Protein 3EEF (pdb70)

B-factor: mean 48.75, std 11.63, range [25.38, 115.47]

Solvent-accessible surface area: 14378 Å² total

Sequence (336 aa):
KPALVVVDVNEFIHGRLATPEAKTVGPARKVIETFRRSGLPVVYVNDSHYPDDPEIRIWGRHSKGDDGSEVIDEIRPSAGDYVLEKHAYSGFYGTNLDILRANGIDTVVLIGLDADICVRHTAADALYRNYRIIVVEDAVAARIDPNWKDYFTRVYGATVKRSDEIEGKPALVVVDVNEFIHGRLATPEAKTVGPARKVIETFRRSGLPVVYVNDSHYPDDPEIRIWGRHSKGDDGSEVIDEIRPSAGDYVLEKHAYSGFYGTNLDILRANGIDTVVLIGLDADICVRHTAADALYRNYRIIVVEDAVAARIDPNWKDYFTRVYGATVKRSDEIEG

Organism: Thermoplasma acidophilum (strain ATCC 25905 / DSM 1728 / JCM 9062 / NBRC 15155 / AMRC-C165) (NCBI:txid273075)

InterPro domains:
  IPR000868 Isochorismatase-like domain [PF00857] (4-161)
  IPR036380 Isochorismatase-like superfamily [G3DSA:3.40.50.850] (1-182)
  IPR036380 Isochorismatase-like superfamily [SSF52499] (2-176)
  IPR050272 Isochorismatase-like hydrolase [PTHR43540] (3-155)

Radius of gyration: 20.24 Å; Cα contacts (8 Å, |Δi|>4): 730; chains: 2; bounding box: 42×47×56 Å

Nearest PDB structures (foldseek):
  3eef-assembly1_A  TM=1.006E+00  e=1.087E-34  Thermoplasma acidophilum
  3o90-assembly1_C  TM=8.718E-01  e=5.073E-13  Streptococcus pneumoniae TIGR4
  3hb7-assembly2_C  TM=8.662E-01  e=2.184E-12  Alkaliphilus metalliredigens QYMF
  3lqy-assembly1_A  TM=8.326E-01  e=1.292E-11  Oleispira antarctica
  5xo1-assembly3_F  TM=8.457E-01  e=4.050E-11  Vibrio anguillarum 775

Structure (mmCIF, N/CA/C/O backbone):
data_3EEF
#
_entry.id   3EEF
#
_cell.length_a   83.970
_cell.length_b   83.970
_cell.length_c   98.725
_cell.angle_alpha   90.00
_cell.angle_beta   90.00
_cell.angle_gamma   120.00
#
_symmetry.space_group_name_H-M   'P 62'
#
loop_
_entity.id
_entity.type
_entity.pdbx_description
1 polymer 'N-carbamoylsarcosine amidase related protein'
2 non-polymer 'ZINC ION'
3 water water
#
loop_
_atom_site.group_PDB
_atom_site.id
_atom_site.type_symbol
_atom_site.label_atom_id
_atom_site.label_alt_id
_atom_site.label_comp_id
_atom_site.label_asym_id
_atom_site.label_entity_id
_atom_site.label_seq_id
_atom_site.pdbx_PDB_ins_code
_atom_site.Cartn_x
_atom_site.Cartn_y
_atom_site.Cartn_z
_atom_site.occupancy
_atom_site.B_iso_or_equiv
_atom_site.auth_seq_id
_atom_site.auth_comp_id
_atom_site.auth_asym_id
_atom_site.auth_atom_id
_atom_site.pdbx_PDB_model_num
ATOM 9 N N . LYS A 1 2 ? -26.811 13.420 29.104 1.00 54.38 2 LYS A N 1
ATOM 10 C CA . LYS A 1 2 ? -27.208 14.110 27.864 1.00 52.64 2 LYS A CA 1
ATOM 11 C C . LYS A 1 2 ? -26.081 15.058 27.436 1.00 51.62 2 LYS A C 1
ATOM 12 O O . LYS A 1 2 ? -25.912 16.166 27.985 1.00 51.30 2 LYS A O 1
ATOM 18 N N . PRO A 1 3 ? -25.276 14.617 26.464 1.00 48.94 3 PRO A N 1
ATOM 19 C CA . PRO A 1 3 ? -24.086 15.360 26.186 1.00 46.91 3 PRO A CA 1
ATOM 20 C C . PRO A 1 3 ? -24.185 16.244 24.961 1.00 45.48 3 PRO A C 1
ATOM 21 O O . PRO A 1 3 ? -24.976 15.962 24.040 1.00 45.36 3 PRO A O 1
ATOM 25 N N . ALA A 1 4 ? -23.355 17.296 24.943 1.00 41.72 4 ALA A N 1
ATOM 26 C CA . ALA A 1 4 ? -23.120 18.061 23.731 1.00 37.75 4 ALA A CA 1
ATOM 27 C C . ALA A 1 4 ? -21.653 18.039 23.414 1.00 38.27 4 ALA A C 1
ATOM 28 O O . ALA A 1 4 ? -20.811 17.979 24.320 1.00 38.77 4 ALA A O 1
ATOM 30 N N . LEU A 1 5 ? -21.338 18.112 22.128 1.00 36.21 5 LEU A N 1
ATOM 31 C CA . LEU A 1 5 ? -19.939 18.130 21.717 1.00 38.26 5 LEU A CA 1
ATOM 32 C C . LEU A 1 5 ? -19.500 19.576 21.477 1.00 39.31 5 LEU A C 1
ATOM 33 O O . LEU A 1 5 ? -20.149 20.304 20.738 1.00 38.09 5 LEU A O 1
ATOM 38 N N . VAL A 1 6 ? -18.420 19.975 22.143 1.00 38.65 6 VAL A N 1
ATOM 39 C CA . VAL A 1 6 ? -17.847 21.305 22.000 1.00 37.67 6 VAL A CA 1
ATOM 40 C C . VAL A 1 6 ? -16.515 21.141 21.295 1.00 36.88 6 VAL A C 1
ATOM 41 O O . VAL A 1 6 ? -15.635 20.452 21.808 1.00 36.45 6 VAL A O 1
ATOM 45 N N . VAL A 1 7 ? -16.402 21.731 20.102 1.00 36.08 7 VAL A N 1
ATOM 46 C CA . VAL A 1 7 ? -15.232 21.568 19.239 1.00 36.78 7 VAL A CA 1
ATOM 47 C C . VAL A 1 7 ? -14.402 22.834 19.289 1.00 37.95 7 VAL A C 1
ATOM 48 O O . VAL A 1 7 ? -14.773 23.856 18.668 1.00 38.60 7 VAL A O 1
ATOM 52 N N . VAL A 1 8 ? -13.278 22.775 20.006 1.00 36.63 8 VAL A N 1
ATOM 53 C CA . VAL A 1 8 ? -12.507 23.995 20.321 1.00 38.71 8 VAL A CA 1
ATOM 54 C C . VAL A 1 8 ? -11.391 24.358 19.299 1.00 39.61 8 VAL A C 1
ATOM 55 O O . VAL A 1 8 ? -10.456 23.600 19.135 1.00 40.04 8 VAL A O 1
ATOM 59 N N . ASP A 1 9 ? -11.526 25.501 18.615 1.00 38.75 9 ASP A N 1
ATOM 60 C CA . ASP A 1 9 ? -10.441 26.082 17.788 1.00 41.88 9 ASP A CA 1
ATOM 61 C C . ASP A 1 9 ? -9.853 25.189 16.700 1.00 42.92 9 ASP A C 1
ATOM 62 O O . ASP A 1 9 ? -8.650 25.270 16.387 1.00 43.45 9 ASP A O 1
ATOM 75 N N . VAL A 1 11 ? -9.323 25.464 13.701 1.00 43.16 11 VAL A N 1
ATOM 76 C CA . VAL A 1 11 ? -9.347 26.504 12.676 1.00 44.40 11 VAL A CA 1
ATOM 77 C C . VAL A 1 11 ? -8.045 26.482 11.875 1.00 45.23 11 VAL A C 1
ATOM 78 O O . VAL A 1 11 ? -7.048 25.929 12.318 1.00 47.68 11 VAL A O 1
ATOM 82 N N . ASN A 1 12 ? -8.097 27.064 10.683 1.00 46.31 12 ASN A N 1
ATOM 83 C CA . ASN A 1 12 ? -7.017 26.992 9.689 1.00 47.85 12 ASN A CA 1
ATOM 84 C C . ASN A 1 12 ? -5.648 27.386 10.201 1.00 47.62 12 ASN A C 1
ATOM 85 O O . ASN A 1 12 ? -4.678 26.717 9.925 1.00 51.09 12 ASN A O 1
ATOM 90 N N . GLU A 1 13 ? -5.559 28.462 10.961 1.00 49.13 13 GLU A N 1
ATOM 91 C CA . GLU A 1 13 ? -4.251 28.930 11.366 1.00 51.47 13 GLU A CA 1
ATOM 92 C C . GLU A 1 13 ? -3.551 27.955 12.288 1.00 49.58 13 GLU A C 1
ATOM 93 O O . GLU A 1 13 ? -2.335 27.922 12.294 1.00 46.42 13 GLU A O 1
ATOM 99 N N . PHE A 1 14 ? -4.303 27.172 13.067 1.00 49.42 14 PHE A N 1
ATOM 100 C CA . PHE A 1 14 ? -3.676 26.212 13.985 1.00 49.28 14 PHE A CA 1
ATOM 101 C C . PHE A 1 14 ? -3.480 24.814 13.382 1.00 49.62 14 PHE A C 1
ATOM 102 O O . PHE A 1 14 ? -2.748 24.004 13.959 1.00 48.35 14 PHE A O 1
ATOM 110 N N . ILE A 1 15 ? -4.122 24.545 12.238 1.00 49.50 15 ILE A N 1
ATOM 111 C CA . ILE A 1 15 ? -4.101 23.224 11.587 1.00 47.93 15 ILE A CA 1
ATOM 112 C C . ILE A 1 15 ? -3.347 23.287 10.263 1.00 48.71 15 ILE A C 1
ATOM 113 O O . ILE A 1 15 ? -2.475 22.457 10.003 1.00 48.69 15 ILE A O 1
ATOM 118 N N . HIS A 1 16 ? -3.700 24.266 9.433 1.00 48.03 16 HIS A N 1
ATOM 119 C CA . HIS A 1 16 ? -3.154 24.399 8.079 1.00 50.18 16 HIS A CA 1
ATOM 120 C C . HIS A 1 16 ? -2.166 25.536 7.914 1.00 50.94 16 HIS A C 1
ATOM 121 O O . HIS A 1 16 ? -1.326 25.456 7.038 1.00 52.96 16 HIS A O 1
ATOM 128 N N . GLY A 1 17 ? -2.248 26.580 8.736 1.00 49.93 17 GLY A N 1
ATOM 129 C CA . GLY A 1 17 ? -1.498 27.815 8.458 1.00 48.49 17 GLY A CA 1
ATOM 130 C C . GLY A 1 17 ? -0.363 28.156 9.400 1.00 46.86 17 GLY A C 1
ATOM 131 O O . GLY A 1 17 ? 0.421 27.310 9.769 1.00 47.05 17 GLY A O 1
ATOM 132 N N . ARG A 1 18 ? -0.308 29.414 9.818 1.00 47.08 18 ARG A N 1
ATOM 133 C CA . ARG A 1 18 ? 0.893 29.997 10.412 1.00 48.21 18 ARG A CA 1
ATOM 134 C C . ARG A 1 18 ? 1.367 29.270 11.695 1.00 48.51 18 ARG A C 1
ATOM 135 O O . ARG A 1 18 ? 2.572 29.165 11.941 1.00 44.84 18 ARG A O 1
ATOM 143 N N . LEU A 1 19 ? 0.432 28.753 12.495 1.00 46.47 19 LEU A N 1
ATOM 144 C CA . LEU A 1 19 ? 0.800 28.070 13.741 1.00 47.86 19 LEU A CA 1
ATOM 145 C C . LEU A 1 19 ? 0.504 26.569 13.677 1.00 46.98 19 LEU A C 1
ATOM 146 O O . LEU A 1 19 ? 0.341 25.908 14.694 1.00 48.24 19 LEU A O 1
ATOM 151 N N . ALA A 1 20 ? 0.463 26.037 12.464 1.00 47.31 20 ALA A N 1
ATOM 152 C CA . ALA A 1 20 ? 0.271 24.612 12.232 1.00 46.22 20 ALA A CA 1
ATOM 153 C C . ALA A 1 20 ? 1.370 23.765 12.876 1.00 45.83 20 ALA A C 1
ATOM 154 O O . ALA A 1 20 ? 2.556 24.131 12.824 1.00 47.99 20 ALA A O 1
ATOM 156 N N . THR A 1 21 ? 0.958 22.656 13.500 1.00 45.59 21 THR A N 1
ATOM 157 C CA . THR A 1 21 ? 1.865 21.595 14.015 1.00 46.60 21 THR A CA 1
ATOM 158 C C . THR A 1 21 ? 1.286 20.214 13.655 1.00 45.19 21 THR A C 1
ATOM 159 O O . THR A 1 21 ? 0.093 20.112 13.363 1.00 42.23 21 THR A O 1
ATOM 163 N N . PRO A 1 22 ? 2.116 19.153 13.709 1.00 43.96 22 PRO A N 1
ATOM 164 C CA . PRO A 1 22 ? 1.645 17.784 13.463 1.00 45.79 22 PRO A CA 1
ATOM 165 C C . PRO A 1 22 ? 0.724 17.211 14.554 1.00 44.19 22 PRO A C 1
ATOM 166 O O . PRO A 1 22 ? -0.164 16.450 14.248 1.00 40.57 22 PRO A O 1
ATOM 170 N N . GLU A 1 23 ? 0.963 17.576 15.804 1.00 48.29 23 GLU A N 1
ATOM 171 C CA . GLU A 1 23 ? 0.067 17.255 16.917 1.00 50.86 23 GLU A CA 1
ATOM 172 C C . GLU A 1 23 ? -1.349 17.695 16.547 1.00 51.40 23 GLU A C 1
ATOM 173 O O . GLU A 1 23 ? -2.309 16.927 16.695 1.00 52.11 23 GLU A O 1
ATOM 179 N N . ALA A 1 24 ? -1.457 18.933 16.055 1.00 49.93 24 ALA A N 1
ATOM 180 C CA . ALA A 1 24 ? -2.715 19.515 15.610 1.00 48.67 24 ALA A CA 1
ATOM 181 C C . ALA A 1 24 ? -3.329 18.740 14.446 1.00 48.98 24 ALA A C 1
ATOM 182 O O . ALA A 1 24 ? -4.501 18.342 14.511 1.00 48.42 24 ALA A O 1
ATOM 192 N N . LYS A 1 26 ? -2.779 15.747 13.640 1.00 45.20 26 LYS A N 1
ATOM 193 C CA . LYS A 1 26 ? -3.158 14.423 14.108 1.00 47.45 26 LYS A CA 1
ATOM 194 C C . LYS A 1 26 ? -4.625 14.386 14.654 1.00 50.28 26 LYS A C 1
ATOM 195 O O . LYS A 1 26 ? -5.273 13.329 14.573 1.00 50.75 26 LYS A O 1
ATOM 197 N N . THR A 1 27 ? -5.158 15.529 15.148 1.00 48.58 27 THR A N 1
ATOM 198 C CA . THR A 1 27 ? -6.521 15.563 15.757 1.00 46.44 27 THR A CA 1
ATOM 199 C C . THR A 1 27 ? -7.652 15.448 14.756 1.00 46.37 27 THR A C 1
ATOM 200 O O . THR A 1 27 ? -8.765 15.054 15.126 1.00 45.32 27 THR A O 1
ATOM 204 N N . VAL A 1 28 ? -7.374 15.776 13.495 1.00 46.71 28 VAL A N 1
ATOM 205 C CA . VAL A 1 28 ? -8.450 15.926 12.513 1.00 49.05 28 VAL A CA 1
ATOM 206 C C . VAL A 1 28 ? -9.277 14.654 12.268 1.00 51.26 28 VAL A C 1
ATOM 207 O O . VAL A 1 28 ? -10.504 14.707 12.323 1.00 52.90 28 VAL A O 1
ATOM 211 N N . GLY A 1 29 ? -8.627 13.525 12.004 1.00 50.52 29 GLY A N 1
ATOM 212 C CA . GLY A 1 29 ? -9.353 12.267 11.806 1.00 50.50 29 GLY A CA 1
ATOM 213 C C . GLY A 1 29 ? -10.314 11.936 12.941 1.00 49.22 29 GLY A C 1
ATOM 214 O O . GLY A 1 29 ? -11.525 11.870 12.735 1.00 47.82 29 GLY A O 1
ATOM 215 N N . PRO A 1 30 ? -9.777 11.749 14.151 1.00 50.02 30 PRO A N 1
ATOM 216 C CA . PRO A 1 30 ? -10.582 11.544 15.365 1.00 51.32 30 PRO A CA 1
ATOM 217 C C . PRO A 1 30 ? -11.693 12.576 15.599 1.00 50.86 30 PRO A C 1
ATOM 218 O O . PRO A 1 30 ? -12.790 12.208 16.032 1.00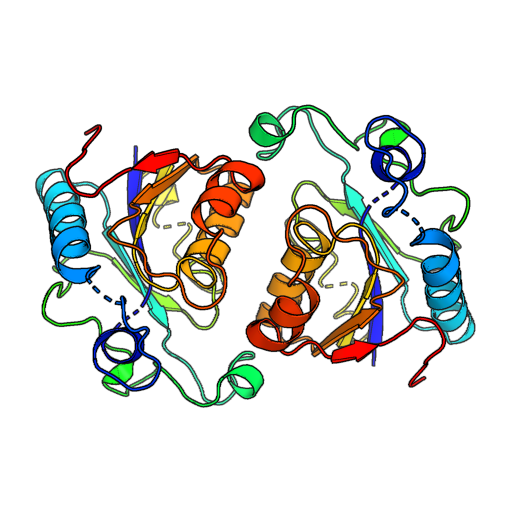 50.33 30 PRO A O 1
ATOM 222 N N . ALA A 1 31 ? -11.426 13.836 15.303 1.00 51.12 31 ALA A N 1
ATOM 223 C CA . ALA A 1 31 ? -12.419 14.889 15.486 1.00 52.14 31 ALA A CA 1
ATOM 224 C C . ALA A 1 31 ? -13.624 14.690 14.559 1.00 52.09 31 ALA A C 1
ATOM 225 O O . ALA A 1 31 ? -14.776 14.767 14.989 1.00 50.80 31 ALA A O 1
ATOM 227 N N . ARG A 1 32 ? -13.340 14.446 13.286 1.00 53.76 32 ARG A N 1
ATOM 228 C CA . ARG A 1 32 ? -14.365 14.132 12.292 1.00 55.20 32 ARG A CA 1
ATOM 229 C C . ARG A 1 32 ? -15.204 12.936 12.731 1.00 52.97 32 ARG A C 1
ATOM 230 O O . ARG A 1 32 ? -16.416 12.931 12.558 1.00 51.34 32 ARG A O 1
ATOM 238 N N . LYS A 1 33 ? -14.541 11.935 13.298 1.00 52.12 33 LYS A N 1
ATOM 239 C CA . LYS A 1 33 ? -15.212 10.723 13.766 1.00 52.08 33 LYS A CA 1
ATOM 240 C C . LYS A 1 33 ? -16.151 11.036 14.920 1.00 51.42 33 LYS A C 1
ATOM 241 O O . LYS A 1 33 ? -17.286 10.584 14.940 1.00 51.75 33 LYS A O 1
ATOM 247 N N . VAL A 1 34 ? -15.671 11.833 15.876 1.00 51.55 34 VAL A N 1
ATOM 248 C CA . VAL A 1 34 ? -16.494 12.224 17.029 1.00 48.67 34 VAL A CA 1
ATOM 249 C C . VAL A 1 34 ? -17.637 13.116 16.568 1.00 46.64 34 VAL A C 1
ATOM 250 O O . VAL A 1 34 ? -18.803 12.889 16.911 1.00 45.34 34 VAL A O 1
ATOM 254 N N . ILE A 1 35 ? -17.316 14.100 15.745 1.00 44.98 35 ILE A N 1
ATOM 255 C CA . ILE A 1 35 ? -18.351 14.982 15.241 1.00 47.94 35 ILE A CA 1
ATOM 256 C C . ILE A 1 35 ? -19.456 14.179 14.529 1.00 52.11 35 ILE A C 1
ATOM 257 O O . ILE A 1 35 ? -20.650 14.378 14.791 1.00 51.41 35 ILE A O 1
ATOM 262 N N . GLU A 1 36 ? -19.044 13.268 13.643 1.00 56.23 36 GLU A N 1
ATOM 263 C CA . GLU A 1 36 ? -19.978 12.472 12.827 1.00 58.26 36 GLU A CA 1
ATOM 264 C C . GLU A 1 36 ? -20.976 11.653 13.667 1.00 58.39 36 GLU A C 1
ATOM 265 O O . GLU A 1 36 ? -22.171 11.666 13.385 1.00 59.29 36 GLU A O 1
ATOM 267 N N . THR A 1 37 ? -20.488 10.963 14.695 1.00 57.95 37 THR A N 1
ATOM 268 C CA . THR A 1 37 ? -21.348 10.149 15.556 1.00 59.00 37 THR A CA 1
ATOM 269 C C . THR A 1 37 ? -22.376 11.026 16.312 1.00 58.32 37 THR A C 1
ATOM 270 O O . THR A 1 37 ? -23.540 10.659 16.465 1.00 57.74 37 THR A O 1
ATOM 274 N N . PHE A 1 38 ? -21.944 12.192 16.777 1.00 56.37 38 PHE A N 1
ATOM 275 C CA . PHE A 1 38 ? -22.862 13.110 17.474 1.00 55.77 38 PHE A CA 1
ATOM 276 C C . PHE A 1 38 ? -23.997 13.562 16.563 1.00 55.13 38 PHE A C 1
ATOM 277 O O . PHE A 1 38 ? -25.167 13.612 16.977 1.00 53.01 38 PHE A O 1
ATOM 285 N N . ARG A 1 39 ? -23.628 13.910 15.330 1.00 55.65 39 ARG A N 1
ATOM 286 C CA . ARG A 1 39 ? -24.599 14.303 14.308 1.00 58.03 39 ARG A CA 1
ATOM 287 C C . ARG A 1 39 ? -25.556 13.156 14.009 1.00 59.20 39 ARG A C 1
ATOM 288 O O . ARG A 1 39 ? -26.763 13.333 14.058 1.00 58.09 39 ARG A O 1
ATOM 296 N N . ARG A 1 40 ? -25.002 11.981 13.708 1.00 61.22 40 ARG A N 1
ATOM 297 C CA . ARG A 1 40 ? -25.806 10.817 13.361 1.00 63.42 40 ARG A CA 1
ATOM 298 C C . ARG A 1 40 ? -26.751 10.476 14.517 1.00 63.81 40 ARG A C 1
ATOM 299 O O . ARG A 1 40 ? -27.787 9.852 14.318 1.00 64.94 40 ARG A O 1
ATOM 301 N N . SER A 1 41 ? -26.397 10.916 15.720 1.00 61.47 41 SER A N 1
ATOM 302 C CA . SER A 1 41 ? -27.217 10.674 16.891 1.00 58.26 41 SER A CA 1
ATOM 303 C C . SER A 1 41 ? -28.081 11.869 17.351 1.00 55.27 41 SER A C 1
ATOM 304 O O . SER A 1 41 ? -28.736 11.772 18.388 1.00 53.49 41 SER A O 1
ATOM 307 N N . GLY A 1 42 ? -28.099 12.966 16.588 1.00 53.80 42 GLY A N 1
ATOM 308 C CA . GLY A 1 42 ? -28.981 14.115 16.859 1.00 54.20 42 GLY A CA 1
ATOM 309 C C . GLY A 1 42 ? -28.555 15.070 17.976 1.00 53.69 42 GLY A C 1
ATOM 310 O O . GLY A 1 42 ? -29.219 16.065 18.237 1.00 55.13 42 GLY A O 1
ATOM 311 N N . LEU A 1 43 ? -27.454 14.781 18.649 1.00 53.11 43 LEU A N 1
ATOM 312 C CA . LEU A 1 43 ? -27.019 15.586 19.799 1.00 51.56 43 LEU A CA 1
ATOM 313 C C . LEU A 1 43 ? -26.315 16.852 19.328 1.00 49.47 43 LEU A C 1
ATOM 314 O O . LEU A 1 43 ? -25.706 16.849 18.264 1.00 49.37 43 LEU A O 1
ATOM 319 N N . PRO A 1 44 ? -26.353 17.926 20.145 1.00 48.32 44 PRO A N 1
ATOM 320 C CA . PRO A 1 44 ? -25.800 19.208 19.738 1.00 46.08 44 PRO A CA 1
ATOM 321 C C . PRO A 1 44 ? -24.281 19.187 19.509 1.00 44.62 44 PRO A C 1
ATOM 322 O O . PRO A 1 44 ? -23.527 18.576 20.271 1.00 42.37 44 PRO A O 1
ATOM 326 N N . VAL A 1 45 ? -23.867 19.869 18.452 1.00 45.45 45 VAL A N 1
ATOM 327 C CA . VAL A 1 45 ? -22.455 20.066 18.128 1.00 44.26 45 VAL A CA 1
ATOM 328 C C . VAL A 1 45 ? -22.220 21.560 18.049 1.00 43.30 45 VAL A C 1
ATOM 329 O O . VAL A 1 45 ? -22.924 22.259 17.319 1.00 43.57 45 VAL A O 1
ATOM 333 N N . VAL A 1 46 ? -21.253 22.048 18.824 1.00 41.39 46 VAL A N 1
ATOM 334 C CA . VAL A 1 46 ? -20.969 23.464 18.912 1.00 39.21 46 VAL A CA 1
ATOM 335 C C . VAL A 1 46 ? -19.492 23.762 18.657 1.00 40.17 46 VAL A C 1
ATOM 336 O O . VAL A 1 46 ? -18.632 23.316 19.396 1.00 35.68 46 VAL A O 1
ATOM 340 N N . TYR A 1 47 ? -19.220 24.535 17.619 1.00 41.41 47 TYR A N 1
ATOM 341 C CA . TYR A 1 47 ? -17.881 24.972 17.333 1.00 41.95 47 TYR A CA 1
ATOM 342 C C . TYR A 1 47 ? -17.673 26.292 18.037 1.00 40.52 47 TYR A C 1
ATOM 343 O O . TYR A 1 47 ? -18.490 27.194 17.911 1.00 39.78 47 TYR A O 1
ATOM 352 N N . VAL A 1 48 ? -16.565 26.394 18.774 1.00 40.32 48 VAL A N 1
ATOM 353 C CA . VAL A 1 48 ? -16.175 27.622 19.429 1.00 39.60 48 VAL A CA 1
ATOM 354 C C . VAL A 1 48 ? -14.777 28.016 18.891 1.00 39.05 48 VAL A C 1
ATOM 355 O O . VAL A 1 48 ? -13.810 27.344 19.173 1.00 41.13 48 VAL A O 1
ATOM 359 N N . ASN A 1 49 ? -14.704 29.116 18.133 1.00 37.68 49 ASN A N 1
ATOM 360 C CA . ASN A 1 49 ? -13.505 29.541 17.395 1.00 38.35 49 ASN A CA 1
ATOM 361 C C . ASN A 1 49 ? -13.047 30.932 17.736 1.00 39.81 49 ASN A C 1
ATOM 362 O O . ASN A 1 49 ? -13.833 31.889 17.704 1.00 39.35 49 ASN A O 1
ATOM 367 N N . ASP A 1 50 ? -11.773 31.062 18.066 1.00 41.98 50 ASP A N 1
ATOM 368 C CA . ASP A 1 50 ? -11.164 32.380 18.157 1.00 43.59 50 ASP A CA 1
ATOM 369 C C . ASP A 1 50 ? -11.557 33.243 16.963 1.00 41.64 50 ASP A C 1
ATOM 370 O O . ASP A 1 50 ? -11.544 32.782 15.820 1.00 43.93 50 ASP A O 1
ATOM 375 N N . SER A 1 51 ? -11.979 34.470 17.239 1.00 40.87 51 SER A N 1
ATOM 376 C CA . SER A 1 51 ? -12.343 35.426 16.187 1.00 41.86 51 SER A CA 1
ATOM 377 C C . SER A 1 51 ? -11.948 36.805 16.719 1.00 40.46 51 SER A C 1
ATOM 378 O O . SER A 1 51 ? -12.797 37.635 17.025 1.00 40.66 51 SER A O 1
ATOM 381 N N . HIS A 1 52 ? -10.634 37.007 16.843 1.00 40.56 52 HIS A N 1
ATOM 382 C CA . HIS A 1 52 ? -10.055 38.068 17.668 1.00 41.03 52 HIS A CA 1
ATOM 383 C C . HIS A 1 52 ? -10.055 39.435 17.017 1.00 41.25 52 HIS A C 1
ATOM 384 O O . HIS A 1 52 ? -9.977 39.541 15.799 1.00 42.07 52 HIS A O 1
ATOM 391 N N . TYR A 1 53 ? -10.209 40.451 17.867 1.00 41.90 53 TYR A N 1
ATOM 392 C CA . TYR A 1 53 ? -9.952 41.828 17.545 1.00 42.80 53 TYR A CA 1
ATOM 393 C C . TYR A 1 53 ? -8.508 42.151 17.975 1.00 44.94 53 TYR A C 1
ATOM 394 O O . TYR A 1 53 ? -7.960 41.539 18.907 1.00 43.00 53 TYR A O 1
ATOM 403 N N . PRO A 1 54 ? -7.920 43.173 17.352 1.00 44.89 54 PRO A N 1
ATOM 404 C CA . PRO A 1 54 ? -6.552 43.569 17.667 1.00 45.71 54 PRO A CA 1
ATOM 405 C C . PRO A 1 54 ? -6.319 43.839 19.145 1.00 46.04 54 PRO A C 1
ATOM 406 O O . PRO A 1 54 ? -5.211 43.643 19.633 1.00 47.38 54 PRO A O 1
ATOM 410 N N . ASP A 1 55 ? -7.351 44.272 19.853 1.00 45.00 55 ASP A N 1
ATOM 411 C CA . ASP A 1 55 ? -7.184 44.684 21.242 1.00 45.93 55 ASP A CA 1
ATOM 412 C C . ASP A 1 55 ? -7.783 43.687 22.258 1.00 44.11 55 ASP A C 1
ATOM 413 O O . ASP A 1 55 ? -7.881 44.009 23.450 1.00 41.79 55 ASP A O 1
ATOM 418 N N . ASP A 1 56 ? -8.135 42.472 21.813 1.00 41.87 56 ASP A N 1
ATOM 419 C CA . ASP A 1 56 ? -8.448 41.422 22.773 1.00 42.00 56 ASP A CA 1
ATOM 420 C C . ASP A 1 56 ? -7.279 41.252 23.764 1.00 43.53 56 ASP A C 1
ATOM 421 O O . ASP A 1 56 ? -6.117 41.347 23.391 1.00 45.77 56 ASP A O 1
ATOM 426 N N . PRO A 1 57 ? -7.590 40.996 25.043 1.00 45.26 57 PRO A N 1
ATOM 427 C CA . PRO A 1 57 ? -6.556 40.930 26.097 1.00 45.54 57 PRO A CA 1
ATOM 428 C C . PRO A 1 57 ? -5.383 40.041 25.746 1.00 45.07 57 PRO A C 1
ATOM 429 O O . PRO A 1 57 ? -4.235 40.384 26.037 1.00 43.69 57 PRO A O 1
ATOM 433 N N . GLU A 1 58 ? -5.657 38.907 25.114 1.00 45.04 58 GLU A N 1
ATOM 434 C CA . GLU A 1 58 ? -4.593 37.933 24.875 1.00 46.38 58 GLU A CA 1
ATOM 435 C C . GLU A 1 58 ? -3.677 38.252 23.667 1.00 47.24 58 GLU A C 1
ATOM 436 O O . GLU A 1 58 ? -2.675 37.558 23.470 1.00 47.44 58 GLU A O 1
ATOM 442 N N . ILE A 1 59 ? -4.015 39.281 22.886 1.00 47.72 59 ILE A N 1
ATOM 443 C CA . ILE A 1 59 ? -3.213 39.680 21.726 1.00 49.58 59 ILE A CA 1
ATOM 444 C C . ILE A 1 59 ? -1.834 40.246 22.106 1.00 49.74 59 ILE A C 1
ATOM 445 O O . ILE A 1 59 ? -0.821 39.949 21.442 1.00 48.14 59 ILE A O 1
ATOM 450 N N . ARG A 1 60 ? -1.799 41.016 23.193 1.00 49.79 60 ARG A N 1
ATOM 451 C CA . ARG A 1 60 ? -0.554 41.405 23.843 1.00 50.37 60 ARG A CA 1
ATOM 452 C C . ARG A 1 60 ? 0.344 40.177 24.126 1.00 51.29 60 ARG A C 1
ATOM 453 O O . ARG A 1 60 ? 1.560 40.252 23.977 1.00 47.90 60 ARG A O 1
ATOM 455 N N . ILE A 1 61 ? -0.249 39.048 24.523 1.00 51.19 61 ILE A N 1
ATOM 456 C CA . ILE A 1 61 ? 0.539 37.857 24.872 1.00 51.86 61 ILE A CA 1
ATOM 457 C C . ILE A 1 61 ? 1.029 37.089 23.641 1.00 52.12 61 ILE A C 1
ATOM 458 O O . ILE A 1 61 ? 2.186 36.700 23.584 1.00 51.89 61 ILE A O 1
ATOM 463 N N . TRP A 1 62 ? 0.142 36.851 22.677 1.00 52.47 62 TRP A N 1
ATOM 464 C CA . TRP A 1 62 ? 0.445 35.949 21.563 1.00 52.69 62 TRP A CA 1
ATOM 465 C C . TRP A 1 62 ? 0.778 36.681 20.265 1.00 54.09 62 TRP A C 1
ATOM 466 O O . TRP A 1 62 ? 1.346 36.061 19.357 1.00 51.09 62 TRP A O 1
ATOM 477 N N . GLY A 1 63 ? 0.419 37.973 20.177 1.00 53.65 63 GLY A N 1
ATOM 478 C CA . GLY A 1 63 ? 0.348 38.671 18.885 1.00 53.70 63 GLY A CA 1
ATOM 479 C C . GLY A 1 63 ? -0.931 38.270 18.140 1.00 54.02 63 GLY A C 1
ATOM 480 O O . GLY A 1 63 ? -1.705 37.475 18.661 1.00 53.71 63 GLY A O 1
ATOM 481 N N . ARG A 1 64 ? -1.145 38.815 16.936 1.00 51.73 64 ARG A N 1
ATOM 482 C CA . ARG A 1 64 ? -2.335 38.509 16.169 1.00 51.75 64 ARG A CA 1
ATOM 483 C C . ARG A 1 64 ? -2.393 37.032 15.783 1.00 51.25 64 ARG A C 1
ATOM 484 O O . ARG A 1 64 ? -1.403 36.431 15.384 1.00 51.61 64 ARG A O 1
ATOM 492 N N . HIS A 1 65 ? -3.570 36.449 15.942 1.00 50.28 65 HIS A N 1
ATOM 493 C CA . HIS A 1 65 ? -3.819 35.060 15.531 1.00 49.85 65 HIS A CA 1
ATOM 494 C C . HIS A 1 65 ? -5.334 34.867 15.476 1.00 48.53 65 HIS A C 1
ATOM 495 O O . HIS A 1 65 ? -6.069 35.494 16.260 1.00 44.59 65 HIS A O 1
ATOM 502 N N . SER A 1 66 ? -5.794 34.031 14.543 1.00 48.29 66 SER A N 1
ATOM 503 C CA . SER A 1 66 ? -7.200 33.696 14.417 1.00 48.34 66 SER A CA 1
ATOM 504 C C . SER A 1 66 ? -8.051 34.967 14.565 1.00 49.34 66 SER A C 1
ATOM 505 O O . SER A 1 66 ? -8.930 35.087 15.469 1.00 46.77 66 SER A O 1
ATOM 516 N N . LYS A 1 68 ? -10.715 37.982 13.542 1.00 52.25 68 LYS A N 1
ATOM 517 C CA . LYS A 1 68 ? -12.041 38.060 12.933 1.00 54.41 68 LYS A CA 1
ATOM 518 C C . LYS A 1 68 ? -11.891 38.504 11.481 1.00 57.40 68 LYS A C 1
ATOM 519 O O . LYS A 1 68 ? -11.146 39.428 11.191 1.00 55.66 68 LYS A O 1
ATOM 525 N N . GLY A 1 69 ? -12.587 37.821 10.577 1.00 60.45 69 GLY A N 1
ATOM 526 C CA . GLY A 1 69 ? -12.588 38.183 9.158 1.00 63.08 69 GLY A CA 1
ATOM 527 C C . GLY A 1 69 ? -11.540 37.476 8.303 1.00 64.18 69 GLY A C 1
ATOM 528 O O . GLY A 1 69 ? -11.768 37.254 7.105 1.00 66.50 69 GLY A O 1
ATOM 529 N N . ASP A 1 70 ? -10.400 37.136 8.905 1.00 62.93 70 ASP A N 1
ATOM 530 C CA . ASP A 1 70 ? -9.281 36.507 8.194 1.00 63.05 70 ASP A CA 1
ATOM 531 C C . ASP A 1 70 ? -9.525 34.972 8.177 1.00 60.71 70 ASP A C 1
ATOM 532 O O . ASP A 1 70 ? -10.177 34.435 9.076 1.00 59.64 70 ASP A O 1
ATOM 537 N N . ASP A 1 71 ? -9.066 34.289 7.124 1.00 59.02 71 ASP A N 1
ATOM 538 C CA . ASP A 1 71 ? -9.367 32.853 6.893 1.00 57.01 71 ASP A CA 1
ATOM 539 C C . ASP A 1 71 ? -8.724 31.926 7.933 1.00 54.57 71 ASP A C 1
ATOM 540 O O . ASP A 1 71 ? -9.086 30.756 8.022 1.00 52.99 71 ASP A O 1
ATOM 542 N N . GLY A 1 72 ? -7.754 32.463 8.678 1.00 52.60 72 GLY A N 1
ATOM 543 C CA . GLY A 1 72 ? -7.135 31.801 9.809 1.00 51.64 72 GLY A CA 1
ATOM 544 C C . GLY A 1 72 ? -8.111 31.430 10.896 1.00 51.10 72 GLY A C 1
ATOM 545 O O . GLY A 1 72 ? -7.882 30.445 11.595 1.00 48.42 72 GLY A O 1
ATOM 546 N N . SER A 1 73 ? -9.182 32.222 11.043 1.00 52.16 73 SER A N 1
ATOM 547 C CA . SER A 1 73 ? -10.208 31.991 12.065 1.00 52.10 73 SER A CA 1
ATOM 548 C C . SER A 1 73 ? -11.340 31.078 11.585 1.00 52.47 73 SER A C 1
ATOM 549 O O . SER A 1 73 ? -12.264 30.792 12.332 1.00 52.79 73 SER A O 1
ATOM 552 N N . GLU A 1 74 ? -11.243 30.586 10.361 1.00 51.90 74 GLU A N 1
ATOM 553 C CA . GLU A 1 74 ? -12.282 29.744 9.804 1.00 52.51 74 GLU A CA 1
ATOM 554 C C . GLU A 1 74 ? -12.014 28.275 10.157 1.00 51.43 74 GLU A C 1
ATOM 555 O O . GLU A 1 74 ? -10.860 27.824 10.238 1.00 50.28 74 GLU A O 1
ATOM 557 N N . VAL A 1 75 ? -13.101 27.538 10.373 1.00 50.82 75 VAL A N 1
ATOM 558 C CA . VAL A 1 75 ? -13.049 26.107 10.691 1.00 51.00 75 VAL A CA 1
ATOM 559 C C . VAL A 1 75 ? -12.460 25.369 9.498 1.00 52.28 75 VAL A C 1
ATOM 560 O O . VAL A 1 75 ? -12.808 25.661 8.356 1.00 53.96 75 VAL A O 1
ATOM 564 N N . ILE A 1 76 ? -11.598 24.395 9.762 1.00 53.11 76 ILE A N 1
ATOM 565 C CA . ILE A 1 76 ? -10.963 23.649 8.677 1.00 53.31 76 ILE A CA 1
ATOM 566 C C . ILE A 1 76 ? -12.026 22.891 7.879 1.00 54.66 76 ILE A C 1
ATOM 567 O O . ILE A 1 76 ? -13.024 22.434 8.449 1.00 54.38 76 ILE A O 1
ATOM 572 N N . ASP A 1 77 ? -11.815 22.787 6.563 1.00 57.28 77 ASP A N 1
ATOM 573 C CA . ASP A 1 77 ? -12.796 22.188 5.629 1.00 58.92 77 ASP A CA 1
ATOM 574 C C . ASP A 1 77 ? -13.056 20.735 5.924 1.00 56.42 77 ASP A C 1
ATOM 575 O O . ASP A 1 77 ? -14.169 20.262 5.761 1.00 55.77 77 ASP A O 1
ATOM 580 N N . GLU A 1 78 ? -12.029 20.040 6.392 1.00 56.11 78 GLU A N 1
ATOM 581 C CA . GLU A 1 78 ? -12.148 18.628 6.763 1.00 57.18 78 GLU A CA 1
ATOM 582 C C . GLU A 1 78 ? -13.371 18.341 7.647 1.00 57.41 78 GLU A C 1
ATOM 583 O O . GLU A 1 78 ? -14.017 17.310 7.487 1.00 56.35 78 GLU A O 1
ATOM 589 N N . ILE A 1 79 ? -13.669 19.255 8.579 1.00 56.60 79 ILE A N 1
ATOM 590 C CA . ILE A 1 79 ? -14.812 19.113 9.511 1.00 54.47 79 ILE A CA 1
ATOM 591 C C . ILE A 1 79 ? -15.731 20.333 9.417 1.00 53.87 79 ILE A C 1
ATOM 592 O O . ILE A 1 79 ? -16.218 20.843 10.399 1.00 52.58 79 ILE A O 1
ATOM 597 N N . ARG A 1 80 ? -15.928 20.802 8.197 1.00 54.60 80 ARG A N 1
ATOM 598 C CA . ARG A 1 80 ? -16.823 21.885 7.908 1.00 55.57 80 ARG A CA 1
ATOM 599 C C . ARG A 1 80 ? -18.107 21.700 8.686 1.00 55.29 80 ARG A C 1
ATOM 600 O O . ARG A 1 80 ? -18.636 20.589 8.783 1.00 53.96 80 ARG A O 1
ATOM 608 N N . PRO A 1 81 ? -18.615 22.784 9.261 1.00 55.64 81 PRO A N 1
ATOM 609 C CA . PRO A 1 81 ? -19.844 22.612 9.999 1.00 56.99 81 PRO A CA 1
ATOM 610 C C . PRO A 1 81 ? -21.027 22.423 9.051 1.00 57.69 81 PRO A C 1
ATOM 611 O O . PRO A 1 81 ? -21.024 22.995 7.961 1.00 53.86 81 PRO A O 1
ATOM 615 N N . SER A 1 82 ? -21.994 21.608 9.485 1.00 59.71 82 SER A N 1
ATOM 616 C CA . SER A 1 82 ? -23.247 21.359 8.775 1.00 62.18 82 SER A CA 1
ATOM 617 C C . SER A 1 82 ? -24.368 22.216 9.311 1.00 62.59 82 SER A C 1
ATOM 618 O O . SER A 1 82 ? -24.225 22.911 10.313 1.00 63.36 82 SER A O 1
ATOM 621 N N . ALA A 1 83 ? -25.500 22.135 8.614 1.00 63.34 83 ALA A N 1
ATOM 622 C CA . ALA A 1 83 ? -26.768 22.672 9.084 1.00 61.73 83 ALA A CA 1
ATOM 623 C C . ALA A 1 83 ? -27.113 22.011 10.414 1.00 58.89 83 ALA A C 1
ATOM 624 O O . ALA A 1 83 ? -27.081 20.775 10.540 1.00 57.80 83 ALA A O 1
ATOM 626 N N . GLY A 1 84 ? -27.428 22.833 11.407 1.00 56.91 84 GLY A N 1
ATOM 627 C CA . GLY A 1 84 ? -27.796 22.331 12.749 1.00 55.12 84 GLY A CA 1
ATOM 628 C C . GLY A 1 84 ? -26.690 22.475 13.783 1.00 51.14 84 GLY A C 1
ATOM 629 O O . GLY A 1 84 ? -26.965 22.683 14.976 1.00 51.79 84 GLY A O 1
ATOM 630 N N . ASP A 1 85 ? -25.446 22.330 13.333 1.00 47.14 85 ASP A N 1
ATOM 631 C CA . ASP A 1 85 ? -24.283 22.627 14.172 1.00 44.57 85 ASP A CA 1
ATOM 632 C C . ASP A 1 85 ? -24.280 24.091 14.546 1.00 44.51 85 ASP A C 1
ATOM 633 O O . ASP A 1 85 ? -24.588 24.931 13.719 1.00 46.53 85 ASP A O 1
ATOM 638 N N . TYR A 1 86 ? -23.890 24.400 15.775 1.00 43.13 86 TYR A N 1
ATOM 639 C CA . TYR A 1 86 ? -23.702 25.781 16.201 1.00 41.96 86 TYR A CA 1
ATOM 640 C C . TYR A 1 86 ? -22.235 26.276 15.957 1.00 42.06 86 TYR A C 1
ATOM 641 O O . TYR A 1 86 ? -21.288 25.515 16.153 1.00 41.85 86 TYR A O 1
ATOM 650 N N . VAL A 1 87 ? -22.060 27.513 15.472 1.00 40.14 87 VAL A N 1
ATOM 651 C CA . VAL A 1 87 ? -20.720 28.089 15.274 1.00 41.23 87 VAL A CA 1
ATOM 652 C C . VAL A 1 87 ? -20.639 29.427 16.038 1.00 42.91 87 VAL A C 1
ATOM 653 O O . VAL A 1 87 ? -21.384 30.374 15.736 1.00 40.27 87 VAL A O 1
ATOM 657 N N . LEU A 1 88 ? -19.749 29.464 17.039 1.00 41.18 88 LEU A N 1
ATOM 658 C CA . LEU A 1 88 ? -19.616 30.576 17.958 1.00 40.62 88 LEU A CA 1
ATOM 659 C C . LEU A 1 88 ? -18.236 31.224 17.756 1.00 42.83 88 LEU A C 1
ATOM 660 O O . LEU A 1 88 ? -17.208 30.521 17.509 1.00 40.89 88 LEU A O 1
ATOM 665 N N . GLU A 1 89 ? -18.232 32.559 17.824 1.00 40.24 89 GLU A N 1
ATOM 666 C CA . GLU A 1 89 ? -16.997 33.319 17.829 1.00 42.09 89 GLU A CA 1
ATOM 667 C C . GLU A 1 89 ? -16.666 33.574 19.276 1.00 40.04 89 GLU A C 1
ATOM 668 O O . GLU A 1 89 ? -17.546 33.938 20.052 1.00 42.38 89 GLU A O 1
ATOM 674 N N . LYS A 1 90 ? -15.404 33.387 19.643 1.00 36.72 90 LYS A N 1
ATOM 675 C CA . LYS A 1 90 ? -14.937 33.687 20.986 1.00 35.62 90 LYS A CA 1
ATOM 676 C C . LYS A 1 90 ? -13.714 34.618 20.943 1.00 37.24 90 LYS A C 1
ATOM 677 O O . LYS A 1 90 ? -12.976 34.635 19.957 1.00 35.46 90 LYS A O 1
ATOM 683 N N . HIS A 1 91 ? -13.508 35.369 22.025 1.00 36.89 91 HIS A N 1
ATOM 684 C CA . HIS A 1 91 ? -12.424 36.346 22.125 1.00 36.80 91 HIS A CA 1
ATOM 685 C C . HIS A 1 91 ? -11.400 36.080 23.255 1.00 37.24 91 HIS A C 1
ATOM 686 O O . HIS A 1 91 ? -10.484 36.882 23.443 1.00 35.31 91 HIS A O 1
ATOM 693 N N . ALA A 1 92 ? -11.574 34.962 23.970 1.00 34.60 92 ALA A N 1
ATOM 694 C CA . ALA A 1 92 ? -10.696 34.539 25.070 1.00 34.24 92 ALA A CA 1
ATOM 695 C C . ALA A 1 92 ? -10.567 33.026 25.056 1.00 34.86 92 ALA A C 1
ATOM 696 O O . ALA A 1 92 ? -11.207 32.317 24.227 1.00 36.04 92 ALA A O 1
ATOM 698 N N . TYR A 1 93 ? -9.718 32.505 25.929 1.00 33.76 93 TYR A N 1
ATOM 699 C CA . TYR A 1 93 ? -9.372 31.068 25.856 1.00 31.43 93 TYR A CA 1
ATOM 700 C C . TYR A 1 93 ? -10.606 30.184 26.007 1.00 34.36 93 TYR A C 1
ATOM 701 O O . TYR A 1 93 ? -10.829 29.284 25.182 1.00 34.63 93 TYR A O 1
ATOM 710 N N . SER A 1 94 ? -11.397 30.443 27.056 1.00 35.92 94 SER A N 1
ATOM 711 C CA . SER A 1 94 ? -12.606 29.678 27.307 1.00 35.62 94 SER A CA 1
ATOM 712 C C . SER A 1 94 ? -13.710 29.909 26.286 1.00 35.61 94 SER A C 1
ATOM 713 O O . SER A 1 94 ? -14.065 31.054 25.985 1.00 38.48 94 SER A O 1
ATOM 716 N N . GLY A 1 95 ? -14.298 28.819 25.809 1.00 34.19 95 GLY A N 1
ATOM 717 C CA . GLY A 1 95 ? -15.489 28.879 24.962 1.00 33.24 95 GLY A CA 1
ATOM 718 C C . GLY A 1 95 ? -16.711 29.525 25.576 1.00 34.97 95 GLY A C 1
ATOM 719 O O . GLY A 1 95 ? -17.657 29.847 24.859 1.00 37.43 95 GLY A O 1
ATOM 720 N N . PHE A 1 96 ? -16.705 29.713 26.901 1.00 33.77 96 PHE A N 1
ATOM 721 C CA . PHE A 1 96 ? -17.826 30.333 27.601 1.00 32.86 96 PHE A CA 1
ATOM 722 C C . PHE A 1 96 ? -17.713 31.831 27.762 1.00 34.66 96 PHE A C 1
ATOM 723 O O . PHE A 1 96 ? -18.738 32.506 27.864 1.00 33.50 96 PHE A O 1
ATOM 731 N N . TYR A 1 97 ? -16.490 32.368 27.822 1.00 34.68 97 TYR A N 1
ATOM 732 C CA . TYR A 1 97 ? -16.341 33.783 28.120 1.00 31.51 97 TYR A CA 1
ATOM 733 C C . TYR A 1 97 ? -16.798 34.692 26.987 1.00 32.73 97 TYR A C 1
ATOM 734 O O . TYR A 1 97 ? -16.247 34.688 25.845 1.00 30.21 97 TYR A O 1
ATOM 743 N N . GLY A 1 98 ? -17.789 35.507 27.321 1.00 33.67 98 GLY A N 1
ATOM 744 C CA . GLY A 1 98 ? -18.373 36.424 26.357 1.00 34.63 98 GLY A CA 1
ATOM 745 C C . GLY A 1 98 ? -19.137 35.761 25.227 1.00 35.29 98 GLY A C 1
ATOM 746 O O . GLY A 1 98 ? -19.296 36.365 24.159 1.00 34.75 98 GLY A O 1
ATOM 747 N N . THR A 1 99 ? -19.562 34.510 25.420 1.00 35.94 99 THR A N 1
ATOM 748 C CA . THR A 1 99 ? -20.282 33.775 24.370 1.00 35.72 99 THR A CA 1
ATOM 749 C C . THR A 1 99 ? -21.647 33.343 24.863 1.00 36.77 99 THR A C 1
ATOM 750 O O . THR A 1 99 ? -21.989 33.496 26.029 1.00 39.41 99 THR A O 1
ATOM 754 N N . ASN A 1 100 ? -22.414 32.752 23.976 1.00 37.74 100 ASN A N 1
ATOM 755 C CA . ASN A 1 100 ? -23.706 32.183 24.362 1.00 38.07 100 ASN A CA 1
ATOM 756 C C . ASN A 1 100 ? -23.634 30.663 24.449 1.00 36.91 100 ASN A C 1
ATOM 757 O O . ASN A 1 100 ? -24.649 29.954 24.269 1.00 37.81 100 ASN A O 1
ATOM 762 N N . LEU A 1 101 ? -22.443 30.137 24.749 1.00 34.45 101 LEU A N 1
ATOM 763 C CA . LEU A 1 101 ? -22.289 28.699 24.809 1.00 33.03 101 LEU A CA 1
ATOM 764 C C . LEU A 1 101 ? -23.201 28.142 25.885 1.00 35.10 101 LEU A C 1
ATOM 765 O O . LEU A 1 101 ? -23.869 27.149 25.672 1.00 37.86 101 LEU A O 1
ATOM 770 N N . ASP A 1 102 ? -23.228 28.772 27.041 1.00 33.71 102 ASP A N 1
ATOM 771 C CA . ASP A 1 102 ? -23.976 28.224 28.139 1.00 35.26 102 ASP A CA 1
ATOM 772 C C . ASP A 1 102 ? -25.459 28.214 27.770 1.00 36.17 102 ASP A C 1
ATOM 773 O O . ASP A 1 102 ? -26.175 27.277 28.077 1.00 38.95 102 ASP A O 1
ATOM 786 N N . ILE A 1 104 ? -26.867 27.733 24.883 1.00 37.54 104 ILE A N 1
ATOM 787 C CA . ILE A 1 104 ? -27.167 26.663 23.945 1.00 37.91 104 ILE A CA 1
ATOM 788 C C . ILE A 1 104 ? -27.229 25.337 24.690 1.00 40.02 104 ILE A C 1
ATOM 789 O O . ILE A 1 104 ? -28.120 24.506 24.423 1.00 37.63 104 ILE A O 1
ATOM 794 N N . LEU A 1 105 ? -26.260 25.145 25.600 1.00 38.54 105 LEU A N 1
ATOM 795 C CA . LEU A 1 105 ? -26.216 23.938 26.430 1.00 37.65 105 LEU A CA 1
ATOM 796 C C . LEU A 1 105 ? -27.452 23.849 27.331 1.00 39.98 105 LEU A C 1
ATOM 797 O O . LEU A 1 105 ? -28.033 22.800 27.512 1.00 39.53 105 LEU A O 1
ATOM 802 N N . ARG A 1 106 ? -27.836 24.961 27.937 1.00 41.57 106 ARG A N 1
ATOM 803 C CA . ARG A 1 106 ? -29.009 24.920 28.790 1.00 41.93 106 ARG A CA 1
ATOM 804 C C . ARG A 1 106 ? -30.275 24.717 27.970 1.00 40.95 106 ARG A C 1
ATOM 805 O O . ARG A 1 106 ? -31.144 23.976 28.396 1.00 40.91 106 ARG A O 1
ATOM 813 N N . ALA A 1 107 ? -30.372 25.352 26.802 1.00 39.55 107 ALA A N 1
ATOM 814 C CA . ALA A 1 107 ? -31.592 25.232 25.983 1.00 40.90 107 ALA A CA 1
ATOM 815 C C . ALA A 1 107 ? -31.806 23.799 25.497 1.00 41.66 107 ALA A C 1
ATOM 816 O O . ALA A 1 107 ? -32.925 23.402 25.203 1.00 41.18 107 ALA A O 1
ATOM 818 N N . ASN A 1 108 ? -30.730 23.039 25.364 1.00 41.80 108 ASN A N 1
ATOM 819 C CA . ASN A 1 108 ? -30.852 21.653 24.898 1.00 41.81 108 ASN A CA 1
ATOM 820 C C . ASN A 1 108 ? -30.729 20.678 26.099 1.00 40.87 108 ASN A C 1
ATOM 821 O O . ASN A 1 108 ? -30.444 19.519 25.923 1.00 42.51 108 ASN A O 1
ATOM 826 N N . GLY A 1 109 ? -30.970 21.169 27.320 1.00 39.23 109 GLY A N 1
ATOM 827 C CA . GLY A 1 109 ? -31.009 20.332 28.530 1.00 38.70 109 GLY A CA 1
ATOM 828 C C . GLY A 1 109 ? -29.728 19.592 28.901 1.00 41.60 109 GLY A C 1
ATOM 829 O O . GLY A 1 109 ? -29.779 18.601 29.649 1.00 43.54 109 GLY A O 1
ATOM 830 N N . ILE A 1 110 ? -28.576 20.094 28.429 1.00 40.31 110 ILE A N 1
ATOM 831 C CA . ILE A 1 110 ? -27.297 19.375 28.497 1.00 38.17 110 ILE A CA 1
ATOM 832 C C . ILE A 1 110 ? -26.739 19.263 29.909 1.00 37.24 110 ILE A C 1
ATOM 833 O O . ILE A 1 110 ? -26.844 20.196 30.688 1.00 39.36 110 ILE A O 1
ATOM 838 N N . ASP A 1 111 ? -26.150 18.111 30.235 1.00 35.68 111 ASP A N 1
ATOM 839 C CA . ASP A 1 111 ? -25.511 17.938 31.543 1.00 38.07 111 ASP A CA 1
ATOM 840 C C . ASP A 1 111 ? -24.044 17.471 31.468 1.00 36.78 111 ASP A C 1
ATOM 841 O O . ASP A 1 111 ? -23.362 17.389 32.486 1.00 38.33 111 ASP A O 1
ATOM 846 N N . THR A 1 112 ? -23.550 17.195 30.263 1.00 38.94 112 THR A N 1
ATOM 847 C CA . THR A 1 112 ? -22.200 16.723 30.060 1.00 37.98 112 THR A CA 1
ATOM 848 C C . THR A 1 112 ? -21.654 17.370 28.808 1.00 39.04 112 THR A C 1
ATOM 849 O O . THR A 1 112 ? -22.347 17.398 27.772 1.00 38.63 112 THR A O 1
ATOM 853 N N . VAL A 1 113 ? -20.432 17.891 28.887 1.00 36.53 113 VAL A N 1
ATOM 854 C CA . VAL A 1 113 ? -19.771 18.406 27.694 1.00 37.25 113 VAL A CA 1
ATOM 855 C C . VAL A 1 113 ? -18.709 17.450 27.263 1.00 36.78 113 VAL A C 1
ATOM 856 O O . VAL A 1 113 ? -17.956 16.918 28.084 1.00 38.07 113 VAL A O 1
ATOM 860 N N . VAL A 1 114 ? -18.672 17.182 25.974 1.00 36.68 114 VAL A N 1
ATOM 861 C CA . VAL A 1 114 ? -17.565 16.395 25.412 1.00 37.07 114 VAL A CA 1
ATOM 862 C C . VAL A 1 114 ? -16.679 17.340 24.669 1.00 35.83 114 VAL A C 1
ATOM 863 O O . VAL A 1 114 ? -17.147 18.061 23.791 1.00 37.72 114 VAL A O 1
ATOM 867 N N . LEU A 1 115 ? -15.409 17.357 25.036 1.00 38.73 115 LEU A N 1
ATOM 868 C CA . LEU A 1 115 ? -14.459 18.377 24.551 1.00 40.50 115 LEU A CA 1
ATOM 869 C C . LEU A 1 115 ? -13.426 17.792 23.589 1.00 41.29 115 LEU A C 1
ATOM 870 O O . LEU A 1 115 ? -12.763 16.821 23.900 1.00 40.42 115 LEU A O 1
ATOM 875 N N . ILE A 1 116 ? -13.303 18.386 22.418 1.00 42.25 116 ILE A N 1
ATOM 876 C CA . ILE A 1 116 ? -12.221 18.073 21.519 1.00 40.27 116 ILE A CA 1
ATOM 877 C C . ILE A 1 116 ? -11.651 19.372 20.942 1.00 40.81 116 ILE A C 1
ATOM 878 O O . ILE A 1 116 ? -12.302 20.435 21.015 1.00 42.15 116 ILE A O 1
ATOM 883 N N . GLY A 1 117 ? -10.439 19.292 20.389 1.00 38.43 117 GLY A N 1
ATOM 884 C CA . GLY A 1 117 ? -9.822 20.417 19.663 1.00 34.20 117 GLY A CA 1
ATOM 885 C C . GLY A 1 117 ? -8.510 20.914 20.254 1.00 35.03 117 GLY A C 1
ATOM 886 O O . GLY A 1 117 ? -7.802 20.180 20.926 1.00 34.97 117 GLY A O 1
ATOM 887 N N . LEU A 1 118 ? -8.245 22.197 20.051 1.00 37.37 118 LEU A N 1
ATOM 888 C CA . LEU A 1 118 ? -6.959 22.836 20.328 1.00 40.74 118 LEU A CA 1
ATOM 889 C C . LEU A 1 118 ? -7.038 23.864 21.446 1.00 40.84 118 LEU A C 1
ATOM 890 O O . LEU A 1 118 ? -7.823 24.817 21.356 1.00 40.64 118 LEU A O 1
ATOM 895 N N . ASP A 1 119 ? -6.258 23.694 22.514 1.00 43.47 119 ASP A N 1
ATOM 896 C CA . ASP A 1 119 ? -5.498 22.477 22.814 1.00 43.24 119 ASP A CA 1
ATOM 897 C C . ASP A 1 119 ? -5.607 22.170 24.289 1.00 41.94 119 ASP A C 1
ATOM 898 O O . ASP A 1 119 ? -6.137 22.978 25.066 1.00 41.11 119 ASP A O 1
ATOM 903 N N . ALA A 1 120 ? -5.082 21.012 24.668 1.00 41.33 120 ALA A N 1
ATOM 904 C CA . ALA A 1 120 ? -5.114 20.514 26.042 1.00 45.51 120 ALA A CA 1
ATOM 905 C C . ALA A 1 120 ? -4.515 21.445 27.139 1.00 47.36 120 ALA A C 1
ATOM 906 O O . ALA A 1 120 ? -4.826 21.319 28.338 1.00 49.83 120 ALA A O 1
ATOM 908 N N . ASP A 1 121 ? -3.629 22.337 26.736 1.00 47.30 121 ASP A N 1
ATOM 909 C CA . ASP A 1 121 ? -2.959 23.235 27.676 1.00 47.72 121 ASP A CA 1
ATOM 910 C C . ASP A 1 121 ? -3.673 24.551 27.896 1.00 44.46 121 ASP A C 1
ATOM 911 O O . ASP A 1 121 ? -3.598 25.129 28.988 1.00 42.70 121 ASP A O 1
ATOM 916 N N . ILE A 1 122 ? -4.289 25.054 26.829 1.00 41.53 122 ILE A N 1
ATOM 917 C CA . ILE A 1 122 ? -4.879 26.368 26.842 1.00 41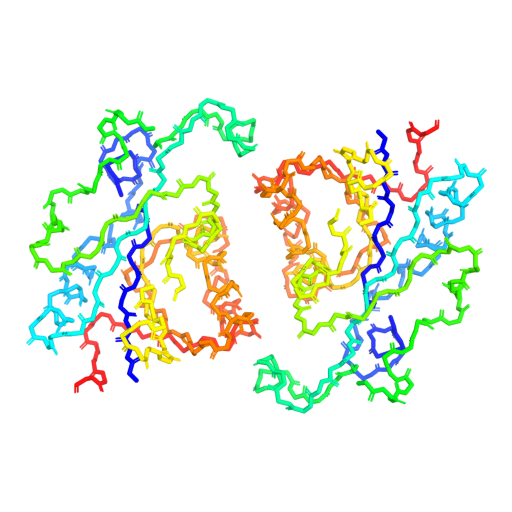.54 122 ILE A CA 1
ATOM 918 C C . ILE A 1 122 ? -6.405 26.286 26.643 1.00 41.70 122 ILE A C 1
ATOM 919 O O . ILE A 1 122 ? -7.150 26.101 27.630 1.00 38.50 122 ILE A O 1
ATOM 924 N N . CYS A 1 123 ? -6.888 26.384 25.406 1.00 37.16 123 CYS A N 1
ATOM 925 C CA . CYS A 1 123 ? -8.317 26.661 25.227 1.00 37.82 123 CYS A CA 1
ATOM 926 C C . CYS A 1 123 ? -9.242 25.507 25.662 1.00 37.29 123 CYS A C 1
ATOM 927 O O . CYS A 1 123 ? -10.339 25.751 26.184 1.00 42.65 123 CYS A O 1
ATOM 930 N N . VAL A 1 124 ? -8.833 24.263 25.437 1.00 36.04 124 VAL A N 1
ATOM 931 C CA . VAL A 1 124 ? -9.651 23.106 25.801 1.00 36.57 124 VAL A CA 1
ATOM 932 C C . VAL A 1 124 ? -9.775 23.057 27.319 1.00 36.30 124 VAL A C 1
ATOM 933 O O . VAL A 1 124 ? -10.852 22.853 27.872 1.00 36.79 124 VAL A O 1
ATOM 937 N N . ARG A 1 125 ? -8.660 23.296 27.977 1.00 36.85 125 ARG A N 1
ATOM 938 C CA . ARG A 1 125 ? -8.584 23.227 29.410 1.00 37.88 125 ARG A CA 1
ATOM 939 C C . ARG A 1 125 ? -9.392 24.334 30.082 1.00 37.11 125 ARG A C 1
ATOM 940 O O . ARG A 1 125 ? -10.077 24.117 31.107 1.00 36.24 125 ARG A O 1
ATOM 948 N N . HIS A 1 126 ? -9.266 25.532 29.517 1.00 36.57 126 HIS A N 1
ATOM 949 C CA . HIS A 1 126 ? -9.966 26.711 30.007 1.00 36.29 126 HIS A CA 1
ATOM 950 C C . HIS A 1 126 ? -11.470 26.573 29.833 1.00 36.12 126 HIS A C 1
ATOM 951 O O . HIS A 1 126 ? -12.241 26.879 30.728 1.00 38.54 126 HIS A O 1
ATOM 958 N N . THR A 1 127 ? -11.888 26.107 28.672 1.00 36.91 127 THR A N 1
ATOM 959 C CA . THR A 1 127 ? -13.270 25.724 28.466 1.00 34.51 127 THR A CA 1
ATOM 960 C C . THR A 1 127 ? -13.730 24.694 29.513 1.00 36.79 127 THR A C 1
ATOM 961 O O . THR A 1 127 ? -14.841 24.795 30.031 1.00 37.25 127 THR A O 1
ATOM 965 N N . ALA A 1 128 ? -12.882 23.715 29.819 1.00 38.06 128 ALA A N 1
ATOM 966 C CA . ALA A 1 128 ? -13.187 22.654 30.810 1.00 37.06 128 ALA A CA 1
ATOM 967 C C . ALA A 1 128 ? -13.474 23.270 32.172 1.00 39.65 128 ALA A C 1
ATOM 968 O O . ALA A 1 128 ? -14.471 22.954 32.822 1.00 42.76 128 ALA A O 1
ATOM 970 N N . ALA A 1 129 ? -12.591 24.170 32.583 1.00 39.27 129 ALA A N 1
ATOM 971 C CA . ALA A 1 129 ? -12.701 24.887 33.848 1.00 37.04 129 ALA A CA 1
ATOM 972 C C . ALA A 1 129 ? -14.061 25.536 33.990 1.00 34.31 129 ALA A C 1
ATOM 973 O O . ALA A 1 129 ? -14.761 25.369 35.007 1.00 31.54 129 ALA A O 1
ATOM 975 N N . ASP A 1 130 ? -14.447 26.269 32.965 1.00 32.48 130 ASP A N 1
ATOM 976 C CA . ASP A 1 130 ? -15.735 26.976 33.005 1.00 32.46 130 ASP A CA 1
ATOM 977 C C . ASP A 1 130 ? -16.933 26.045 33.040 1.00 34.14 130 ASP A C 1
ATOM 978 O O . ASP A 1 130 ? -17.957 26.404 33.605 1.00 34.02 130 ASP A O 1
ATOM 983 N N . ALA A 1 131 ? -16.816 24.892 32.372 1.00 36.38 131 ALA A N 1
ATOM 984 C CA . ALA A 1 131 ? -17.832 23.836 32.354 1.00 34.49 131 ALA A CA 1
ATOM 985 C C . ALA A 1 131 ? -18.080 23.351 33.764 1.00 35.70 131 ALA A C 1
ATOM 986 O O . ALA A 1 131 ? -19.220 23.239 34.203 1.00 34.14 131 ALA A O 1
ATOM 988 N N . LEU A 1 132 ? -16.982 23.092 34.482 1.00 37.04 132 LEU A N 1
ATOM 989 C CA . LEU A 1 132 ? -17.023 22.694 35.879 1.00 35.21 132 LEU A CA 1
ATOM 990 C C . LEU A 1 132 ? -17.733 23.679 36.775 1.00 35.41 132 LEU A C 1
ATOM 991 O O . LEU A 1 132 ? -18.613 23.313 37.511 1.00 39.41 132 LEU A O 1
ATOM 996 N N . TYR A 1 133 ? -17.327 24.938 36.742 1.00 37.22 133 TYR A N 1
ATOM 997 C CA . TYR A 1 133 ? -18.009 25.987 37.502 1.00 36.91 133 TYR A CA 1
ATOM 998 C C . TYR A 1 133 ? -19.536 25.975 37.266 1.00 37.68 133 TYR A C 1
ATOM 999 O O . TYR A 1 133 ? -20.330 26.264 38.159 1.00 36.80 133 TYR A O 1
ATOM 1008 N N . ARG A 1 134 ? -19.930 25.686 36.037 1.00 35.87 134 ARG A N 1
ATOM 1009 C CA . ARG A 1 134 ? -21.334 25.670 35.665 1.00 38.25 134 ARG A CA 1
ATOM 1010 C C . ARG A 1 134 ? -21.960 24.265 35.814 1.00 40.15 134 ARG A C 1
ATOM 1011 O O . ARG A 1 134 ? -22.992 23.997 35.220 1.00 39.40 134 ARG A O 1
ATOM 1019 N N . ASN A 1 135 ? -21.316 23.368 36.567 1.00 41.17 135 ASN A N 1
ATOM 1020 C CA . ASN A 1 135 ? -21.908 22.091 36.971 1.00 42.04 135 ASN A CA 1
ATOM 1021 C C . ASN A 1 135 ? -22.180 21.082 35.850 1.00 41.53 135 ASN A C 1
ATOM 1022 O O . ASN A 1 135 ? -22.987 20.176 36.022 1.00 45.16 135 ASN A O 1
ATOM 1027 N N . TYR A 1 136 ? -21.511 21.226 34.716 1.00 39.73 136 TYR A N 1
ATOM 1028 C CA . TYR A 1 136 ? -21.454 20.179 33.707 1.00 39.05 136 TYR A CA 1
ATOM 1029 C C . TYR A 1 136 ? -20.495 19.074 34.129 1.00 41.61 136 TYR A C 1
ATOM 1030 O O . TYR A 1 136 ? -19.510 19.331 34.831 1.00 42.73 136 TYR A O 1
ATOM 1039 N N . ARG A 1 137 ? -20.775 17.846 33.703 1.00 42.44 137 ARG A N 1
ATOM 1040 C CA . ARG A 1 137 ? -19.744 16.790 33.712 1.00 42.16 137 ARG A CA 1
ATOM 1041 C C . ARG A 1 137 ? -18.916 16.939 32.454 1.00 41.80 137 ARG A C 1
ATOM 1042 O O . ARG A 1 137 ? -19.378 17.512 31.452 1.00 39.74 137 ARG A O 1
ATOM 1050 N N . ILE A 1 138 ? -17.680 16.430 32.514 1.00 41.20 138 ILE A N 1
ATOM 1051 C CA . ILE A 1 138 ? -16.714 16.661 31.466 1.00 36.64 138 ILE A CA 1
ATOM 1052 C C . ILE A 1 138 ? -16.100 15.374 30.931 1.00 36.42 138 ILE A C 1
ATOM 1053 O O . ILE A 1 138 ? -15.641 14.537 31.705 1.00 38.31 138 ILE A O 1
ATOM 1058 N N . ILE A 1 139 ? -16.054 15.258 29.604 1.00 32.39 139 ILE A N 1
ATOM 1059 C CA . ILE A 1 139 ? -15.398 14.177 28.919 1.00 36.58 139 ILE A CA 1
ATOM 1060 C C . ILE A 1 139 ? -14.473 14.814 27.914 1.00 37.92 139 ILE A C 1
ATOM 1061 O O . ILE A 1 139 ? -14.850 15.788 27.262 1.00 38.37 139 ILE A O 1
ATOM 1066 N N . VAL A 1 140 ? -13.267 14.270 27.800 1.00 39.08 140 VAL A N 1
ATOM 1067 C CA . VAL A 1 140 ? -12.291 14.694 26.814 1.00 39.48 140 VAL A CA 1
ATOM 1068 C C . VAL A 1 140 ? -11.867 13.514 25.924 1.00 40.68 140 VAL A C 1
ATOM 1069 O O . VAL A 1 140 ? -11.580 12.443 26.416 1.00 41.36 140 VAL A O 1
ATOM 1073 N N . VAL A 1 141 ? -11.862 13.712 24.611 1.00 43.05 141 VAL A N 1
ATOM 1074 C CA . VAL A 1 141 ? -11.450 12.683 23.663 1.00 41.61 141 VAL A CA 1
ATOM 1075 C C . VAL A 1 141 ? -9.966 12.817 23.348 1.00 40.59 141 VAL A C 1
ATOM 1076 O O . VAL A 1 141 ? -9.609 13.551 22.448 1.00 40.23 141 VAL A O 1
ATOM 1080 N N . GLU A 1 142 ? -9.122 12.095 24.094 1.00 42.39 142 GLU A N 1
ATOM 1081 C CA . GLU A 1 142 ? -7.671 12.285 24.077 1.00 45.12 142 GLU A CA 1
ATOM 1082 C C . GLU A 1 142 ? -7.044 12.396 22.687 1.00 46.39 142 GLU A C 1
ATOM 1083 O O . GLU A 1 142 ? -6.238 13.289 22.453 1.00 47.95 142 GLU A O 1
ATOM 1089 N N . ASP A 1 143 ? -7.456 11.531 21.767 1.00 45.08 143 ASP A N 1
ATOM 1090 C CA . ASP A 1 143 ? -6.864 11.478 20.433 1.00 48.30 143 ASP A CA 1
ATOM 1091 C C . ASP A 1 143 ? -7.386 12.570 19.554 1.00 47.26 143 ASP A C 1
ATOM 1092 O O . ASP A 1 143 ? -6.856 12.805 18.460 1.00 48.75 143 ASP A O 1
ATOM 1097 N N . ALA A 1 144 ? -8.418 13.244 20.027 1.00 45.47 144 ALA A N 1
ATOM 1098 C CA . ALA A 1 144 ? -8.945 14.381 19.306 1.00 45.62 144 ALA A CA 1
ATOM 1099 C C . ALA A 1 144 ? -8.519 15.695 19.966 1.00 46.26 144 ALA A C 1
ATOM 1100 O O . ALA A 1 144 ? -9.003 16.749 19.610 1.00 47.03 144 ALA A O 1
ATOM 1102 N N . VAL A 1 145 ? -7.572 15.629 20.896 1.00 47.57 145 VAL A N 1
ATOM 1103 C CA . VAL A 1 145 ? -7.003 16.836 21.515 1.00 48.81 145 VAL A CA 1
ATOM 1104 C C . VAL A 1 145 ? -5.481 16.812 21.385 1.00 49.76 145 VAL A C 1
ATOM 1105 O O . VAL A 1 145 ? -4.859 15.775 21.574 1.00 47.70 145 VAL A O 1
ATOM 1109 N N . ALA A 1 146 ? -4.888 17.962 21.084 1.00 52.19 146 ALA A N 1
ATOM 1110 C CA . ALA A 1 146 ? -3.418 18.074 20.989 1.00 54.23 146 ALA A CA 1
ATOM 1111 C C . ALA A 1 146 ? -2.841 18.837 22.148 1.00 55.49 146 ALA A C 1
ATOM 1112 O O . ALA A 1 146 ? -3.326 19.916 22.435 1.00 55.63 146 ALA A O 1
ATOM 1114 N N . ALA A 1 147 ? -1.783 18.315 22.779 1.00 58.30 147 ALA A N 1
ATOM 1115 C CA . ALA A 1 147 ? -1.024 19.069 23.797 1.00 60.85 147 ALA A CA 1
ATOM 1116 C C . ALA A 1 147 ? -0.142 20.139 23.135 1.00 63.69 147 ALA A C 1
ATOM 1117 O O . ALA A 1 147 ? 0.070 20.102 21.910 1.00 64.63 147 ALA A O 1
ATOM 1119 N N . ARG A 1 148 ? 0.328 21.102 23.934 1.00 63.74 148 ARG A N 1
ATOM 1120 C CA . ARG A 1 148 ? 1.280 22.102 23.476 1.00 65.62 148 ARG A CA 1
ATOM 1121 C C . ARG A 1 148 ? 2.544 22.078 24.358 1.00 67.16 148 ARG A C 1
ATOM 1122 O O . ARG A 1 148 ? 3.608 21.686 23.889 1.00 69.72 148 ARG A O 1
ATOM 1130 N N . ILE A 1 149 ? 2.419 22.472 25.625 1.00 66.75 149 ILE A N 1
ATOM 1131 C CA . ILE A 1 149 ? 3.564 22.587 26.552 1.00 65.72 149 ILE A CA 1
ATOM 1132 C C . ILE A 1 149 ? 3.600 21.474 27.631 1.00 65.23 149 ILE A C 1
ATOM 1133 O O . ILE A 1 149 ? 4.664 20.928 27.935 1.00 67.10 149 ILE A O 1
ATOM 1135 N N . ASP A 1 150 ? 2.444 21.144 28.213 1.00 63.64 150 ASP A N 1
ATOM 1136 C CA . ASP A 1 150 ? 2.380 20.193 29.332 1.00 61.92 150 ASP A CA 1
ATOM 1137 C C . ASP A 1 150 ? 2.175 18.759 28.832 1.00 61.84 150 ASP A C 1
ATOM 1138 O O . ASP A 1 150 ? 1.200 18.485 28.125 1.00 61.91 150 ASP A O 1
ATOM 1143 N N . PRO A 1 151 ? 3.101 17.843 29.180 1.00 62.48 151 PRO A N 1
ATOM 1144 C CA . PRO A 1 151 ? 2.930 16.421 28.845 1.00 60.98 151 PRO A CA 1
ATOM 1145 C C . PRO A 1 151 ? 2.037 15.668 29.835 1.00 58.27 151 PRO A C 1
ATOM 1146 O O . PRO A 1 151 ? 1.518 14.603 29.510 1.00 57.86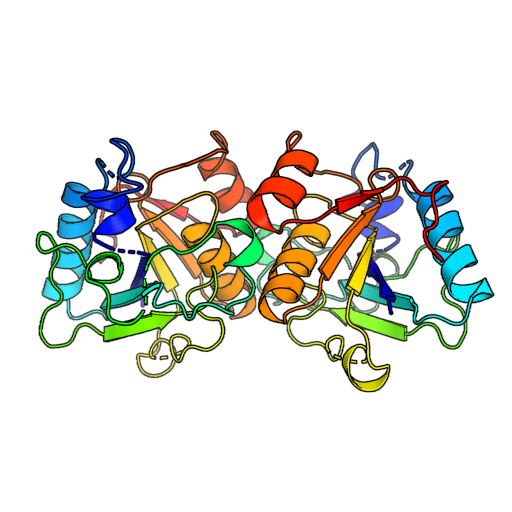 151 PRO A O 1
ATOM 1150 N N . ASN A 1 152 ? 1.869 16.226 31.030 1.00 55.69 152 ASN A N 1
ATOM 1151 C CA . ASN A 1 152 ? 0.971 15.667 32.046 1.00 54.80 152 ASN A CA 1
ATOM 1152 C C . ASN A 1 152 ? -0.492 16.158 31.940 1.00 52.13 152 ASN A C 1
ATOM 1153 O O . ASN A 1 152 ? -1.220 16.142 32.949 1.00 49.79 152 ASN A O 1
ATOM 1158 N N . TRP A 1 153 ? -0.919 16.570 30.740 1.00 49.29 153 TRP A N 1
ATOM 1159 C CA . TRP A 1 153 ? -2.222 17.217 30.581 1.00 49.59 153 TRP A CA 1
ATOM 1160 C C . TRP A 1 153 ? -3.377 16.300 30.982 1.00 49.59 153 TRP A C 1
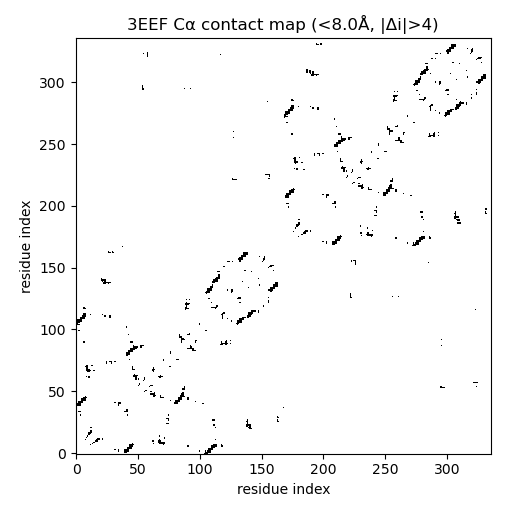ATOM 1161 O O . TRP A 1 153 ? -4.281 16.716 31.712 1.00 49.44 153 TRP A O 1
ATOM 1172 N N . LYS A 1 154 ? -3.318 15.054 30.532 1.00 50.32 154 LYS A N 1
ATOM 1173 C CA . LYS A 1 154 ? -4.337 14.046 30.834 1.00 52.07 154 LYS A CA 1
ATOM 1174 C C . LYS A 1 154 ? -4.567 13.957 32.349 1.00 50.13 154 LYS A C 1
ATOM 1175 O O . LYS A 1 154 ? -5.697 13.904 32.813 1.00 51.00 154 LYS A O 1
ATOM 1181 N N . ASP A 1 155 ? -3.475 13.964 33.107 1.00 49.43 155 ASP A N 1
ATOM 1182 C CA . ASP A 1 155 ? -3.498 13.895 34.576 1.00 51.46 155 ASP A CA 1
ATOM 1183 C C . ASP A 1 155 ? -4.182 15.111 35.211 1.00 50.02 155 ASP A C 1
ATOM 1184 O O . ASP A 1 155 ? -4.836 15.006 36.256 1.00 49.06 155 ASP A O 1
ATOM 1189 N N . TYR A 1 156 ? -3.984 16.264 34.581 1.00 46.21 156 TYR A N 1
ATOM 1190 C CA . TYR A 1 156 ? -4.525 17.516 35.053 1.00 46.02 156 TYR A CA 1
ATOM 1191 C C . TYR A 1 156 ? -6.041 17.539 34.882 1.00 44.55 156 TYR A C 1
ATOM 1192 O O . TYR A 1 156 ? -6.770 17.824 35.841 1.00 41.85 156 TYR A O 1
ATOM 1201 N N . PHE A 1 157 ? -6.507 17.226 33.671 1.00 43.60 157 PHE A N 1
ATOM 1202 C CA . PHE A 1 157 ? -7.925 17.084 33.424 1.00 45.59 157 PHE A CA 1
ATOM 1203 C C . PHE A 1 157 ? -8.629 16.208 34.462 1.00 45.51 157 PHE A C 1
ATOM 1204 O O . PHE A 1 157 ? -9.642 16.623 35.053 1.00 44.30 157 PHE A O 1
ATOM 1212 N N . THR A 1 158 ? -8.092 15.008 34.663 1.00 44.27 158 THR A N 1
ATOM 1213 C CA . THR A 1 158 ? -8.699 14.019 35.549 1.00 44.51 158 THR A CA 1
ATOM 1214 C C . THR A 1 158 ? -8.635 14.451 37.024 1.00 43.32 158 THR A C 1
ATOM 1215 O O . THR A 1 158 ? -9.624 14.364 37.758 1.00 42.98 158 THR A O 1
ATOM 1219 N N . ARG A 1 159 ? -7.482 14.942 37.452 1.00 43.58 159 ARG A N 1
ATOM 1220 C CA . ARG A 1 159 ? -7.307 15.305 38.858 1.00 43.82 159 ARG A CA 1
ATOM 1221 C C . ARG A 1 159 ? -8.000 16.638 39.224 1.00 44.67 159 ARG A C 1
ATOM 1222 O O . ARG A 1 159 ? -8.494 16.800 40.343 1.00 44.46 159 ARG A O 1
ATOM 1224 N N . VAL A 1 160 ? -8.033 17.589 38.289 1.00 43.74 160 VAL A N 1
ATOM 1225 C CA . VAL A 1 160 ? -8.510 18.931 38.598 1.00 42.20 160 VAL A CA 1
ATOM 1226 C C . VAL A 1 160 ? -9.950 19.244 38.126 1.00 41.59 160 VAL A C 1
ATOM 1227 O O . VAL A 1 160 ? -10.679 20.001 38.777 1.00 44.35 160 VAL A O 1
ATOM 1231 N N . TYR A 1 161 ? -10.364 18.672 37.013 1.00 38.91 161 TYR A N 1
ATOM 1232 C CA . TYR A 1 161 ? -11.722 18.862 36.530 1.00 37.31 161 TYR A CA 1
ATOM 1233 C C . TYR A 1 161 ? -12.585 17.606 36.621 1.00 38.40 161 TYR A C 1
ATOM 1234 O O . TYR A 1 161 ? -13.681 17.592 36.060 1.00 39.74 161 TYR A O 1
ATOM 1243 N N . GLY A 1 162 ? -12.091 16.555 37.289 1.00 42.44 162 GLY A N 1
ATOM 1244 C CA . GLY A 1 162 ? -12.782 15.272 37.361 1.00 41.06 162 GLY A CA 1
ATOM 1245 C C . GLY A 1 162 ? -13.187 14.711 36.016 1.00 41.44 162 GLY A C 1
ATOM 1246 O O . GLY A 1 162 ? -14.129 13.927 35.935 1.00 41.17 162 GLY A O 1
ATOM 1247 N N . ALA A 1 163 ? -12.484 15.099 34.948 1.00 42.47 163 ALA A N 1
ATOM 1248 C CA . ALA A 1 163 ? -12.844 14.666 33.583 1.00 42.34 163 ALA A CA 1
ATOM 1249 C C . ALA A 1 163 ? -12.626 13.184 33.420 1.00 44.89 163 ALA A C 1
ATOM 1250 O O . ALA A 1 163 ? -11.702 12.612 34.028 1.00 45.92 163 ALA A O 1
ATOM 1252 N N . THR A 1 164 ? -13.476 12.549 32.614 1.00 45.85 164 THR A N 1
ATOM 1253 C CA . THR A 1 164 ? -13.200 11.198 32.186 1.00 47.67 164 THR A CA 1
ATOM 1254 C C . THR A 1 164 ? -12.667 11.286 30.762 1.00 48.57 164 THR A C 1
ATOM 1255 O O . THR A 1 164 ? -13.224 12.000 29.924 1.00 49.44 164 THR A O 1
ATOM 1259 N N . VAL A 1 165 ? -11.621 10.512 30.486 1.00 48.54 165 VAL A N 1
ATOM 1260 C CA . VAL A 1 165 ? -10.913 10.538 29.215 1.00 50.03 165 VAL A CA 1
ATOM 1261 C C . VAL A 1 165 ? -11.338 9.341 28.349 1.00 50.28 165 VAL A C 1
ATOM 1262 O O . VAL A 1 165 ? -11.364 8.216 28.816 1.00 52.44 165 VAL A O 1
ATOM 1266 N N . LYS A 1 166 ? -11.675 9.591 27.091 1.00 51.29 166 LYS A N 1
ATOM 1267 C CA . LYS A 1 166 ? -12.106 8.550 26.170 1.00 51.20 166 LYS A CA 1
ATOM 1268 C C . LYS A 1 166 ? -11.306 8.639 24.887 1.00 52.81 166 LYS A C 1
ATOM 1269 O O . LYS A 1 166 ? -10.610 9.628 24.672 1.00 54.23 166 LYS A O 1
ATOM 1275 N N . ARG A 1 167 ? -11.425 7.620 24.034 1.00 52.19 167 ARG A N 1
ATOM 1276 C CA . ARG A 1 167 ? -10.844 7.656 22.699 1.00 52.82 167 ARG A CA 1
ATOM 1277 C C . ARG A 1 167 ? -11.944 7.809 21.666 1.00 50.42 167 ARG A C 1
ATOM 1278 O O . ARG A 1 167 ? -13.111 7.505 21.931 1.00 45.71 167 ARG A O 1
ATOM 1286 N N . SER A 1 168 ? -11.573 8.318 20.491 1.00 49.83 168 SER A N 1
ATOM 1287 C CA . SER A 1 168 ? -12.567 8.627 19.472 1.00 53.21 168 SER A CA 1
ATOM 1288 C C . SER A 1 168 ? -13.363 7.378 19.101 1.00 56.42 168 SER A C 1
ATOM 1289 O O . SER A 1 168 ? -14.566 7.461 18.903 1.00 54.56 168 SER A O 1
ATOM 1292 N N . ASP A 1 169 ? -12.695 6.221 19.072 1.00 60.47 169 ASP A N 1
ATOM 1293 C CA . ASP A 1 169 ? -13.356 4.952 18.712 1.00 64.05 169 ASP A CA 1
ATOM 1294 C C . ASP A 1 169 ? -14.324 4.399 19.765 1.00 63.86 169 ASP A C 1
ATOM 1295 O O . ASP A 1 169 ? -15.001 3.413 19.487 1.00 65.91 169 ASP A O 1
ATOM 1300 N N . GLU A 1 170 ? -14.383 5.009 20.953 1.00 63.04 170 GLU A N 1
ATOM 1301 C CA . GLU A 1 170 ? -15.399 4.677 21.963 1.00 63.41 170 GLU A CA 1
ATOM 1302 C C . GLU A 1 170 ? -16.636 5.619 21.878 1.00 65.39 170 GLU A C 1
ATOM 1303 O O . GLU A 1 170 ? -16.542 6.761 21.424 1.00 66.05 170 GLU A O 1
ATOM 1309 N N . ILE A 1 171 ? -17.800 5.120 22.282 1.00 68.03 171 ILE A N 1
ATOM 1310 C CA . ILE A 1 171 ? -19.048 5.925 22.283 1.00 71.61 171 ILE A CA 1
ATOM 1311 C C . ILE A 1 171 ? -20.100 5.351 23.265 1.00 72.87 171 ILE A C 1
ATOM 1312 O O . ILE A 1 171 ? -20.614 4.227 23.102 1.00 73.09 171 ILE A O 1
ATOM 1317 N N . GLU A 1 172 ? -20.402 6.157 24.280 1.00 72.19 172 GLU A N 1
ATOM 1318 C CA . GLU A 1 172 ? -21.401 5.823 25.270 1.00 71.77 172 GLU A CA 1
ATOM 1319 C C . GLU A 1 172 ? -22.816 6.203 24.823 1.00 70.72 172 GLU A C 1
ATOM 1320 O O . GLU A 1 172 ? -23.729 6.127 25.632 1.00 71.11 172 GLU A O 1
ATOM 1322 N N . GLY A 1 173 ? -22.994 6.610 23.558 1.00 70.10 173 GLY A N 1
ATOM 1323 C CA . GLY A 1 173 ? -24.318 6.952 23.015 1.00 70.55 173 GLY A CA 1
ATOM 1324 C C . GLY A 1 173 ? -25.018 5.787 22.325 1.00 70.79 173 GLY A C 1
ATOM 1325 O O . GLY A 1 173 ? -24.972 4.642 22.793 1.00 70.82 173 GLY A O 1
ATOM 1334 N N . LYS B 1 2 ? -2.453 50.717 39.021 1.00 54.53 2 LYS B N 1
ATOM 1335 C CA . LYS B 1 2 ? -3.237 50.784 40.254 1.00 52.58 2 LYS B CA 1
ATOM 1336 C C . LYS B 1 2 ? -3.663 49.375 40.639 1.00 51.43 2 LYS B C 1
ATOM 1337 O O . LYS B 1 2 ? -4.593 48.818 40.059 1.00 51.05 2 LYS B O 1
ATOM 1343 N N . PRO B 1 3 ? -2.970 48.782 41.615 1.00 49.22 3 PRO B N 1
ATOM 1344 C CA . PRO B 1 3 ? -3.164 47.351 41.846 1.00 46.92 3 PRO B CA 1
ATOM 1345 C C . PRO B 1 3 ? -3.998 47.034 43.058 1.00 45.18 3 PRO B C 1
ATOM 1346 O O . PRO B 1 3 ? -4.050 47.833 44.007 1.00 45.67 3 PRO B O 1
ATOM 1350 N N . ALA B 1 4 ? -4.626 45.860 43.047 1.00 41.53 4 ALA B N 1
ATOM 1351 C CA . ALA B 1 4 ? -5.213 45.315 44.263 1.00 38.21 4 ALA B CA 1
ATOM 1352 C C . ALA B 1 4 ? -4.560 43.967 44.564 1.00 38.60 4 ALA B C 1
ATOM 1353 O O . ALA B 1 4 ? -4.109 43.254 43.658 1.00 39.18 4 ALA B O 1
ATOM 1355 N N . LEU B 1 5 ? -4.527 43.607 45.838 1.00 36.38 5 LEU B N 1
ATOM 1356 C CA . LEU B 1 5 ? -3.970 42.342 46.215 1.00 38.40 5 LEU B CA 1
ATOM 1357 C C . LEU B 1 5 ? -5.132 41.376 46.416 1.00 39.79 5 LEU B C 1
ATOM 1358 O O . LEU B 1 5 ? -6.102 41.685 47.116 1.00 38.58 5 LEU B O 1
ATOM 1363 N N . VAL B 1 6 ? -5.036 40.217 45.755 1.00 39.33 6 VAL B N 1
ATOM 1364 C CA . VAL B 1 6 ? -6.021 39.140 45.892 1.00 37.57 6 VAL B CA 1
ATOM 1365 C C . VAL B 1 6 ? -5.300 37.967 46.561 1.00 36.73 6 VAL B C 1
ATOM 1366 O O . VAL B 1 6 ? -4.265 37.489 46.067 1.00 36.37 6 VAL B O 1
ATOM 1370 N N . VAL B 1 7 ? -5.795 37.588 47.733 1.00 36.35 7 VAL B N 1
ATOM 1371 C CA . VAL B 1 7 ? -5.147 36.596 48.595 1.00 36.83 7 VAL B CA 1
ATOM 1372 C C . VAL B 1 7 ? -5.981 35.330 48.573 1.00 37.86 7 VAL B C 1
ATOM 1373 O O . VAL B 1 7 ? -7.044 35.305 49.161 1.00 38.70 7 VAL B O 1
ATOM 1377 N N . VAL B 1 8 ? -5.496 34.304 47.863 1.00 37.57 8 VAL B N 1
ATOM 1378 C CA . VAL B 1 8 ? -6.282 33.101 47.511 1.00 38.08 8 VAL B CA 1
ATOM 1379 C C . VAL B 1 8 ? -6.094 31.901 48.490 1.00 39.26 8 VAL B C 1
ATOM 1380 O O . VAL B 1 8 ? -5.006 31.332 48.598 1.00 39.90 8 VAL B O 1
ATOM 1384 N N . ASP B 1 9 ? -7.170 31.548 49.194 1.00 38.73 9 ASP B N 1
ATOM 1385 C CA . ASP B 1 9 ? -7.278 30.326 49.984 1.00 41.71 9 ASP B CA 1
ATOM 1386 C C . ASP B 1 9 ? -6.209 30.131 51.054 1.00 43.41 9 ASP B C 1
ATOM 1387 O O . ASP B 1 9 ? -5.786 28.990 51.313 1.00 43.06 9 ASP B O 1
ATOM 1400 N N . VAL B 1 11 ? -6.336 29.623 53.954 1.00 46.47 11 VAL B N 1
ATOM 1401 C CA . VAL B 1 11 ? -7.244 29.154 54.987 1.00 45.91 11 VAL B CA 1
ATOM 1402 C C . VAL B 1 11 ? -6.605 27.969 55.729 1.00 46.62 11 VAL B C 1
ATOM 1403 O O . VAL B 1 11 ? -5.651 27.368 55.248 1.00 43.10 11 VAL B O 1
ATOM 1407 N N . ASN B 1 12 ? -7.137 27.661 56.903 1.00 50.64 12 ASN B N 1
ATOM 1408 C CA . ASN B 1 12 ? -6.588 26.616 57.759 1.00 53.53 12 ASN B CA 1
ATOM 1409 C C . ASN B 1 12 ? -6.472 25.298 57.034 1.00 56.56 12 ASN B C 1
ATOM 1410 O O . ASN B 1 12 ? -5.465 24.615 57.150 1.00 57.39 12 ASN B O 1
ATOM 1415 N N . GLU B 1 13 ? -7.498 24.956 56.264 1.00 59.09 13 GLU B N 1
ATOM 1416 C CA . GLU B 1 13 ? -7.508 23.730 55.464 1.00 60.17 13 GLU B CA 1
ATOM 1417 C C . GLU B 1 13 ? -6.273 23.587 54.548 1.00 61.34 13 GLU B C 1
ATOM 1418 O O . GLU B 1 13 ? -5.702 22.496 54.441 1.00 62.64 13 GLU B O 1
ATOM 1424 N N . PHE B 1 14 ? -5.880 24.665 53.873 1.00 59.80 14 PHE B N 1
ATOM 1425 C CA . PHE B 1 14 ? -4.799 24.589 52.885 1.00 61.08 14 PHE B CA 1
ATOM 1426 C C . PHE B 1 14 ? -3.415 24.800 53.505 1.00 61.09 14 PHE B C 1
ATOM 1427 O O . PHE B 1 14 ? -2.397 24.540 52.860 1.00 59.89 14 PHE B O 1
ATOM 1435 N N . ILE B 1 15 ? -3.381 25.288 54.742 1.00 62.46 15 ILE B N 1
ATOM 1436 C CA . ILE B 1 15 ? -2.125 25.592 55.420 1.00 63.58 15 ILE B CA 1
ATOM 1437 C C . ILE B 1 15 ? -1.863 24.567 56.530 1.00 65.58 15 ILE B C 1
ATOM 1438 O O . ILE B 1 15 ? -0.944 23.762 56.414 1.00 63.00 15 ILE B O 1
ATOM 1443 N N . HIS B 1 16 ? -2.683 24.603 57.584 1.00 70.13 16 HIS B N 1
ATOM 1444 C CA . HIS B 1 16 ? -2.543 23.707 58.751 1.00 73.53 16 HIS B CA 1
ATOM 1445 C C . HIS B 1 16 ? -3.354 22.407 58.585 1.00 75.26 16 HIS B C 1
ATOM 1446 O O . HIS B 1 16 ? -2.867 21.311 58.884 1.00 76.90 16 HIS B O 1
ATOM 1453 N N . GLY B 1 17 ? -4.587 22.542 58.102 1.00 76.64 17 GLY B N 1
ATOM 1454 C CA . GLY B 1 17 ? -5.525 21.425 57.957 1.00 76.96 17 GLY B CA 1
ATOM 1455 C C . GLY B 1 17 ? -5.192 20.389 56.892 1.00 77.53 17 GLY B C 1
ATOM 1456 O O . GLY B 1 17 ? -4.035 20.232 56.488 1.00 77.83 17 GLY B O 1
ATOM 1457 N N . ARG B 1 18 ? -6.238 19.717 56.411 1.00 78.54 18 ARG B N 1
ATOM 1458 C CA . ARG B 1 18 ? -6.137 18.371 55.810 1.00 79.49 18 ARG B CA 1
ATOM 1459 C C . ARG B 1 18 ? -5.461 18.251 54.424 1.00 80.12 18 ARG B C 1
ATOM 1460 O O . ARG B 1 18 ? -4.605 17.362 54.226 1.00 80.09 18 ARG B O 1
ATOM 1462 N N . LEU B 1 19 ? -5.843 19.120 53.477 1.00 79.03 19 LEU B N 1
ATOM 1463 C CA . LEU B 1 19 ? -5.331 19.050 52.090 1.00 77.93 19 LEU B CA 1
ATOM 1464 C C . LEU B 1 19 ? -4.041 19.858 51.854 1.00 76.72 19 LEU B C 1
ATOM 1465 O O . LEU B 1 19 ? -3.667 20.073 50.705 1.00 75.17 19 LEU B O 1
ATOM 1467 N N . ALA B 1 20 ? -3.355 20.253 52.935 1.00 76.39 20 ALA B N 1
ATOM 1468 C CA . ALA B 1 20 ? -2.196 21.169 52.891 1.00 76.43 20 ALA B CA 1
ATOM 1469 C C . ALA B 1 20 ? -0.948 20.638 52.165 1.00 76.95 20 ALA B C 1
ATOM 1470 O O . ALA B 1 20 ? -0.425 19.572 52.512 1.00 76.24 20 ALA B O 1
ATOM 1472 N N . THR B 1 21 ? -0.475 21.409 51.177 1.00 77.40 21 THR B N 1
ATOM 1473 C CA . THR B 1 21 ? 0.769 21.122 50.449 1.00 77.56 21 THR B CA 1
ATOM 1474 C C . THR B 1 21 ? 1.986 21.280 51.388 1.00 77.80 21 THR B C 1
ATOM 1475 O O . THR B 1 21 ? 1.917 22.028 52.372 1.00 78.15 21 THR B O 1
ATOM 1477 N N . PRO B 1 22 ? 3.100 20.573 51.104 1.00 77.40 22 PRO B N 1
ATOM 1478 C CA . PRO B 1 22 ? 4.244 20.634 52.044 1.00 76.15 22 PRO B CA 1
ATOM 1479 C C . PRO B 1 22 ? 4.885 22.027 52.117 1.00 74.29 22 PRO B C 1
ATOM 1480 O O . PRO B 1 22 ? 5.144 22.530 53.213 1.00 73.90 22 PRO B O 1
ATOM 1484 N N . GLU B 1 23 ? 5.108 22.641 50.953 1.00 71.22 23 GLU B N 1
ATOM 1485 C CA . GLU B 1 23 ? 5.655 24.001 50.865 1.00 69.00 23 GLU B CA 1
ATOM 1486 C C . GLU B 1 23 ? 4.617 25.119 51.115 1.00 66.18 23 GLU B C 1
ATOM 1487 O O . GLU B 1 23 ? 4.949 26.298 50.996 1.00 64.35 23 GLU B O 1
ATOM 1489 N N . ALA B 1 24 ? 3.379 24.748 51.459 1.00 64.57 24 ALA B N 1
ATOM 1490 C CA . ALA B 1 24 ? 2.301 25.708 51.739 1.00 62.65 24 ALA B CA 1
ATOM 1491 C C . ALA B 1 24 ? 2.582 26.545 52.986 1.00 61.84 24 ALA B C 1
ATOM 1492 O O . ALA B 1 24 ? 2.187 27.707 53.078 1.00 60.92 24 ALA B O 1
ATOM 1502 N N . LYS B 1 26 ? 5.535 27.580 53.796 1.00 55.17 26 LYS B N 1
ATOM 1503 C CA . LYS B 1 26 ? 6.601 28.529 53.475 1.00 54.00 26 LYS B CA 1
ATOM 1504 C C . LYS B 1 26 ? 6.078 29.857 52.879 1.00 53.66 26 LYS B C 1
ATOM 1505 O O . LYS B 1 26 ? 6.826 30.842 52.834 1.00 54.06 26 LYS B O 1
ATOM 1507 N N . THR B 1 27 ? 4.805 29.895 52.455 1.00 51.41 27 THR B N 1
ATOM 1508 C CA . THR B 1 27 ? 4.207 31.119 51.854 1.00 48.74 27 THR B CA 1
ATOM 1509 C C . THR B 1 27 ? 3.741 32.158 52.852 1.00 47.69 27 THR B C 1
ATOM 1510 O O . THR B 1 27 ? 3.420 33.285 52.467 1.00 47.47 27 THR B O 1
ATOM 1514 N N . VAL B 1 28 ? 3.695 31.792 54.125 1.00 47.64 28 VAL B N 1
ATOM 1515 C CA . VAL B 1 28 ? 2.969 32.584 55.115 1.00 48.54 28 VAL B CA 1
ATOM 1516 C C . VAL B 1 28 ? 3.676 33.890 55.478 1.00 49.56 28 VAL B C 1
ATOM 1517 O O . VAL B 1 28 ? 3.022 34.924 55.639 1.00 48.81 28 VAL B O 1
ATOM 1521 N N . GLY B 1 29 ? 5.001 33.840 55.612 1.00 50.55 29 GLY B N 1
ATOM 1522 C CA . GLY B 1 29 ? 5.802 35.031 55.923 1.00 50.17 29 GLY B CA 1
ATOM 1523 C C . GLY B 1 29 ? 5.827 36.010 54.756 1.00 50.52 29 GLY B C 1
ATOM 1524 O O . GLY B 1 29 ? 5.651 37.219 54.950 1.00 49.64 29 GLY B O 1
ATOM 1525 N N . PRO B 1 30 ? 6.074 35.498 53.531 1.00 50.06 30 PRO B N 1
ATOM 1526 C CA . PRO B 1 30 ? 5.943 36.338 52.339 1.00 51.41 30 PRO B CA 1
ATOM 1527 C C . PRO B 1 30 ? 4.540 36.936 52.144 1.00 50.50 30 PRO B C 1
ATOM 1528 O O . PRO B 1 30 ? 4.418 38.105 51.824 1.00 49.38 30 PRO B O 1
ATOM 1532 N N . ALA B 1 31 ? 3.502 36.145 52.384 1.00 51.33 31 ALA B N 1
ATOM 1533 C CA . ALA B 1 31 ? 2.119 36.620 52.254 1.00 52.21 31 ALA B CA 1
ATOM 1534 C C . ALA B 1 31 ? 1.812 37.791 53.205 1.00 52.03 31 ALA B C 1
ATOM 1535 O O . ALA B 1 31 ? 1.274 38.812 52.782 1.00 50.79 31 ALA B O 1
ATOM 1537 N N . ARG B 1 32 ? 2.163 37.622 54.477 1.00 53.32 32 ARG B N 1
ATOM 1538 C CA . ARG B 1 32 ? 2.050 38.682 55.482 1.00 55.03 32 ARG B CA 1
ATOM 1539 C C . ARG B 1 32 ? 2.816 39.940 55.053 1.00 52.95 32 ARG B C 1
ATOM 1540 O O . ARG B 1 32 ? 2.354 41.055 55.269 1.00 51.53 32 ARG B O 1
ATOM 1548 N N . LYS B 1 33 ? 3.989 39.748 54.458 1.00 52.01 33 LYS B N 1
ATOM 1549 C CA . LYS B 1 33 ? 4.831 40.862 54.013 1.00 51.99 33 LYS B CA 1
ATOM 1550 C C . LYS B 1 33 ? 4.150 41.646 52.887 1.00 51.53 33 LYS B C 1
ATOM 1551 O O . LYS B 1 33 ? 4.100 42.885 52.911 1.00 51.77 33 LYS B O 1
ATOM 1557 N N . VAL B 1 34 ? 3.609 40.908 51.919 1.00 51.40 34 VAL B N 1
ATOM 1558 C CA . VAL B 1 34 ? 2.902 41.498 50.779 1.00 48.64 34 VAL B CA 1
ATOM 1559 C C . VAL B 1 34 ? 1.634 42.172 51.257 1.00 46.38 34 VAL B C 1
ATOM 1560 O O . VAL B 1 34 ? 1.360 43.308 50.879 1.00 45.53 34 VAL B O 1
ATOM 1564 N N . ILE B 1 35 ? 0.871 41.483 52.094 1.00 44.80 35 ILE B N 1
ATOM 1565 C CA . ILE B 1 35 ? -0.369 42.053 52.604 1.00 47.66 35 ILE B CA 1
ATOM 1566 C C . ILE B 1 35 ? -0.094 43.370 53.334 1.00 52.07 35 ILE B C 1
ATOM 1567 O O . ILE B 1 35 ? -0.755 44.378 53.062 1.00 51.19 35 ILE B O 1
ATOM 1572 N N . GLU B 1 36 ? 0.905 43.354 54.228 1.00 56.22 36 GLU B N 1
ATOM 1573 C CA . GLU B 1 36 ? 1.266 44.520 55.045 1.00 58.21 36 GLU B CA 1
ATOM 1574 C C . GLU B 1 36 ? 1.611 45.748 54.195 1.00 58.32 36 GLU B C 1
ATOM 1575 O O . GLU B 1 36 ? 1.115 46.843 54.458 1.00 59.06 36 GLU B O 1
ATOM 1581 N N . THR B 1 37 ? 2.446 45.570 53.172 1.00 58.00 37 THR B N 1
ATOM 1582 C CA . THR B 1 37 ? 2.839 46.698 52.320 1.00 58.97 37 THR B CA 1
ATOM 1583 C C . THR B 1 37 ? 1.628 47.281 51.592 1.00 58.35 37 THR B C 1
ATOM 1584 O O . THR B 1 37 ? 1.530 48.496 51.413 1.00 57.92 37 THR B O 1
ATOM 1588 N N . PHE B 1 38 ? 0.713 46.418 51.154 1.00 56.00 38 PHE B N 1
ATOM 1589 C CA . PHE B 1 38 ? -0.493 46.910 50.482 1.00 55.80 38 PHE B CA 1
ATOM 1590 C C . PHE B 1 38 ? -1.339 47.754 51.422 1.00 55.07 38 PHE B C 1
ATOM 1591 O O . PHE B 1 38 ? -1.829 48.824 51.033 1.00 53.72 38 PHE B O 1
ATOM 1599 N N . ARG B 1 39 ? -1.526 47.252 52.634 1.00 55.33 39 ARG B N 1
ATOM 1600 C CA . ARG B 1 39 ? -2.259 47.971 53.676 1.00 58.03 39 ARG B CA 1
ATOM 1601 C C . ARG B 1 39 ? -1.614 49.316 53.990 1.00 59.02 39 ARG B C 1
ATOM 1602 O O . ARG B 1 39 ? -2.281 50.338 53.965 1.00 57.86 39 ARG B O 1
ATOM 1610 N N . ARG B 1 40 ? -0.313 49.294 54.271 1.00 61.33 40 ARG B N 1
ATOM 1611 C CA . ARG B 1 40 ? 0.445 50.505 54.595 1.00 63.51 40 ARG B CA 1
ATOM 1612 C C . ARG B 1 40 ? 0.346 51.537 53.456 1.00 64.22 40 ARG B C 1
ATOM 1613 O O . ARG B 1 40 ? 0.496 52.749 53.678 1.00 65.44 40 ARG B O 1
ATOM 1615 N N . SER B 1 41 ? 0.061 51.054 52.247 1.00 61.54 41 SER B N 1
ATOM 1616 C CA . SER B 1 41 ? -0.093 51.919 51.084 1.00 58.18 41 SER B CA 1
ATOM 1617 C C . SER B 1 41 ? -1.549 52.177 50.628 1.00 55.28 41 SER B C 1
ATOM 1618 O O . SER B 1 41 ? -1.775 52.775 49.579 1.00 53.15 41 SER B O 1
ATOM 1621 N N . GLY B 1 42 ? -2.533 51.737 51.406 1.00 53.68 42 GLY B N 1
ATOM 1622 C CA . GLY B 1 42 ? -3.933 52.108 51.151 1.00 54.24 42 GLY B CA 1
ATOM 1623 C C . GLY B 1 42 ? -4.653 51.378 50.008 1.00 53.75 42 GLY B C 1
ATOM 1624 O O . GLY B 1 42 ? -5.842 51.608 49.743 1.00 53.87 42 GLY B O 1
ATOM 1625 N N . LEU B 1 43 ? -3.935 50.494 49.330 1.00 52.88 43 LEU B N 1
ATOM 1626 C CA . LEU B 1 43 ? -4.502 49.763 48.198 1.00 51.65 43 LEU B CA 1
ATOM 1627 C C . LEU B 1 43 ? -5.372 48.579 48.666 1.00 49.15 43 LEU B C 1
ATOM 1628 O O . LEU B 1 43 ? -5.142 48.010 49.727 1.00 48.75 43 LEU B O 1
ATOM 1633 N N . PRO B 1 44 ? -6.361 48.189 47.851 1.00 48.42 44 PRO B N 1
ATOM 1634 C CA . PRO B 1 44 ? -7.331 47.174 48.261 1.00 45.84 44 PRO B CA 1
ATOM 1635 C C . PRO B 1 44 ? -6.737 45.777 48.465 1.00 44.63 44 PRO B C 1
ATOM 1636 O O . PRO B 1 44 ? -5.903 45.312 47.687 1.00 42.63 44 PRO B O 1
ATOM 1640 N N . VAL B 1 45 ? -7.173 45.126 49.526 1.00 45.26 45 VAL B N 1
ATOM 1641 C CA . VAL B 1 45 ? -6.764 43.760 49.821 1.00 44.71 45 VAL B CA 1
ATOM 1642 C C . VAL B 1 45 ? -8.019 42.890 49.899 1.00 43.46 45 VAL B C 1
ATOM 1643 O O . VAL B 1 45 ? -8.959 43.180 50.651 1.00 44.04 45 VAL B O 1
ATOM 1647 N N . VAL B 1 46 ? -8.058 41.851 49.075 1.00 41.15 46 VAL B N 1
ATOM 1648 C CA . VAL B 1 46 ? -9.234 41.047 48.982 1.00 39.00 46 VAL B CA 1
ATOM 1649 C C . VAL B 1 46 ? -8.885 39.593 49.224 1.00 40.25 46 VAL B C 1
ATOM 1650 O O . VAL B 1 46 ? -8.105 38.986 48.472 1.00 36.16 46 VAL B O 1
ATOM 1654 N N . TYR B 1 47 ? -9.480 39.020 50.263 1.00 41.62 47 TYR B N 1
ATOM 1655 C CA . TYR B 1 47 ? -9.339 37.586 50.535 1.00 42.19 47 TYR B CA 1
ATOM 1656 C C . TYR B 1 47 ? -10.476 36.865 49.845 1.00 40.66 47 TYR B C 1
ATOM 1657 O O . TYR B 1 47 ? -11.639 37.262 49.998 1.00 40.52 47 TYR B O 1
ATOM 1666 N N . VAL B 1 48 ? -10.127 35.830 49.080 1.00 40.34 48 VAL B N 1
ATOM 1667 C CA . VAL B 1 48 ? -11.090 34.965 48.423 1.00 39.42 48 VAL B CA 1
ATOM 1668 C C . VAL B 1 48 ? -10.862 33.540 48.936 1.00 39.23 48 VAL B C 1
ATOM 1669 O O . VAL B 1 48 ? -9.809 32.918 48.687 1.00 40.82 48 VAL B O 1
ATOM 1673 N N . ASN B 1 49 ? -11.841 33.043 49.683 1.00 37.81 49 ASN B N 1
ATOM 1674 C CA . ASN B 1 49 ? -11.725 31.772 50.412 1.00 38.93 49 ASN B CA 1
ATOM 1675 C C . ASN B 1 49 ? -12.824 30.776 50.080 1.00 40.18 49 ASN B C 1
ATOM 1676 O O . ASN B 1 49 ? -14.005 31.079 50.228 1.00 39.27 49 ASN B O 1
ATOM 1681 N N . ASP B 1 50 ? -12.430 29.571 49.658 1.00 42.73 50 ASP B N 1
ATOM 1682 C CA . ASP B 1 50 ? -13.377 28.472 49.538 1.00 43.60 50 ASP B CA 1
ATOM 1683 C C . ASP B 1 50 ? -14.279 28.409 50.746 1.00 41.44 50 ASP B C 1
ATOM 1684 O O . ASP B 1 50 ? -13.805 28.397 51.867 1.00 43.88 50 ASP B O 1
ATOM 1689 N N . SER B 1 51 ? -15.577 28.344 50.506 1.00 41.01 51 SER B N 1
ATOM 1690 C CA . SER B 1 51 ? -16.565 28.249 51.559 1.00 41.82 51 SER B CA 1
ATOM 1691 C C . SER B 1 51 ? -17.689 27.328 51.074 1.00 40.62 51 SER B C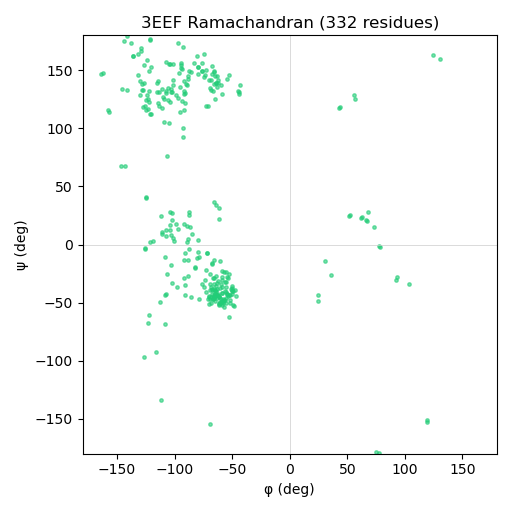 1
ATOM 1692 O O . SER B 1 51 ? -18.841 27.753 50.903 1.00 41.46 51 SER B O 1
ATOM 1695 N N . HIS B 1 52 ? -17.344 26.054 50.921 1.00 39.89 52 HIS B N 1
ATOM 1696 C CA . HIS B 1 52 ? -18.113 25.135 50.105 1.00 40.87 52 HIS B CA 1
ATOM 1697 C C . HIS B 1 52 ? -19.406 24.659 50.759 1.00 41.22 52 HIS B C 1
ATOM 1698 O O . HIS B 1 52 ? -19.509 24.606 51.970 1.00 41.98 52 HIS B O 1
ATOM 1705 N N . TYR B 1 53 ? -20.394 24.375 49.908 1.00 42.18 53 TYR B N 1
ATOM 1706 C CA . TYR B 1 53 ? -21.537 23.549 50.210 1.00 42.99 53 TYR B CA 1
ATOM 1707 C C . TYR B 1 53 ? -21.207 22.129 49.744 1.00 45.07 53 TYR B C 1
ATOM 1708 O O . TYR B 1 53 ? -20.415 21.958 48.781 1.00 43.09 53 TYR B O 1
ATOM 1717 N N . PRO B 1 54 ? -21.862 21.121 50.367 1.00 44.77 54 PRO B N 1
ATOM 1718 C CA . PRO B 1 54 ? -21.686 19.703 50.027 1.00 45.55 54 PRO B CA 1
ATOM 1719 C C . PRO B 1 54 ? -21.880 19.375 48.552 1.00 45.75 54 PRO B C 1
ATOM 1720 O O . PRO B 1 54 ? -21.368 18.348 48.090 1.00 47.07 54 PRO B O 1
ATOM 1724 N N . ASP B 1 55 ? -22.655 20.192 47.836 1.00 44.54 55 ASP B N 1
ATOM 1725 C CA . ASP B 1 55 ? -22.994 19.894 46.430 1.00 45.74 55 ASP B CA 1
ATOM 1726 C C . ASP B 1 55 ? -22.341 20.863 45.433 1.00 44.16 55 ASP B C 1
ATOM 1727 O O . ASP B 1 55 ? -22.702 20.857 44.257 1.00 42.31 55 ASP B O 1
ATOM 1732 N N . ASP B 1 56 ? -21.404 21.693 45.893 1.00 41.62 56 ASP B N 1
ATOM 1733 C CA . ASP B 1 56 ? -20.568 22.432 44.952 1.00 42.20 56 ASP B CA 1
ATOM 1734 C C . ASP B 1 56 ? -19.943 21.453 43.961 1.00 43.78 56 ASP B C 1
ATOM 1735 O O . ASP B 1 56 ? -19.631 20.324 44.331 1.00 46.42 56 ASP B O 1
ATOM 1740 N N . PRO B 1 57 ? -19.755 21.883 42.700 1.00 45.17 57 PRO B N 1
ATOM 1741 C CA . PRO B 1 57 ? -19.315 20.995 41.619 1.00 45.63 57 PRO B CA 1
ATOM 1742 C C . PRO B 1 57 ? -18.016 20.249 41.880 1.00 44.83 57 PRO B C 1
ATOM 1743 O O . PRO B 1 57 ? -17.845 19.140 41.414 1.00 43.92 57 PRO B O 1
ATOM 1747 N N . GLU B 1 58 ? -17.102 20.855 42.613 1.00 45.26 58 GLU B N 1
ATOM 1748 C CA . GLU B 1 58 ? -15.790 20.244 42.798 1.00 45.65 58 GLU B CA 1
ATOM 1749 C C . GLU B 1 58 ? -15.724 19.269 43.991 1.00 46.88 58 GLU B C 1
ATOM 1750 O O . GLU B 1 58 ? -14.694 18.625 44.230 1.00 46.61 58 GLU B O 1
ATOM 1756 N N . ILE B 1 59 ? -16.816 19.159 44.744 1.00 48.09 59 ILE B N 1
ATOM 1757 C CA . ILE B 1 59 ? -16.865 18.233 45.881 1.00 49.44 59 ILE B CA 1
ATOM 1758 C C . ILE B 1 59 ? -16.763 16.781 45.410 1.00 49.14 59 ILE B C 1
ATOM 1759 O O . ILE B 1 59 ? -15.997 16.001 45.978 1.00 47.25 59 ILE B O 1
ATOM 1764 N N . ARG B 1 60 ? -17.465 16.441 44.336 1.00 48.75 60 ARG B N 1
ATOM 1765 C CA . ARG B 1 60 ? -17.293 15.121 43.708 1.00 50.30 60 ARG B CA 1
ATOM 1766 C C . ARG B 1 60 ? -15.808 14.804 43.334 1.00 50.84 60 ARG B C 1
ATOM 1767 O O . ARG B 1 60 ? -15.398 13.650 43.247 1.00 47.14 60 ARG B O 1
ATOM 1775 N N . ILE B 1 61 ? -15.027 15.840 43.068 1.00 51.14 61 ILE B N 1
ATOM 1776 C CA . ILE B 1 61 ? -13.630 15.664 42.697 1.00 51.87 61 ILE B CA 1
ATOM 1777 C C . ILE B 1 61 ? -12.710 15.562 43.910 1.00 51.45 61 ILE B C 1
ATOM 1778 O O . ILE B 1 61 ? -11.838 14.726 43.935 1.00 51.15 61 ILE B O 1
ATOM 1783 N N . TRP B 1 62 ? -12.884 16.437 44.890 1.00 51.94 62 TRP B N 1
ATOM 1784 C CA . TRP B 1 62 ? -11.947 16.539 46.011 1.00 52.21 62 TRP B CA 1
ATOM 1785 C C . TRP B 1 62 ? -12.490 16.025 47.328 1.00 53.33 62 TRP B C 1
ATOM 1786 O O . TRP B 1 62 ? -11.725 15.867 48.265 1.00 50.85 62 TRP B O 1
ATOM 1797 N N . GLY B 1 63 ? -13.794 15.754 47.406 1.00 53.57 63 GLY B N 1
ATOM 1798 C CA . GLY B 1 63 ? -14.438 15.434 48.681 1.00 53.56 63 GLY B CA 1
ATOM 1799 C C . GLY B 1 63 ? -14.590 16.723 49.470 1.00 53.92 63 GLY B C 1
ATOM 1800 O O . GLY B 1 63 ? -14.224 17.790 48.977 1.00 53.81 63 GLY B O 1
ATOM 1801 N N . ARG B 1 64 ? -15.131 16.634 50.685 1.00 52.08 64 ARG B N 1
ATOM 1802 C CA . ARG B 1 64 ? -15.396 17.810 51.505 1.00 51.68 64 ARG B CA 1
ATOM 1803 C C . ARG B 1 64 ? -14.099 18.491 51.937 1.00 51.30 64 ARG B C 1
ATOM 1804 O O . ARG B 1 64 ? -13.152 17.834 52.347 1.00 52.42 64 ARG B O 1
ATOM 1806 N N . HIS B 1 65 ? -14.037 19.807 51.766 1.00 50.37 65 HIS B N 1
ATOM 1807 C CA . HIS B 1 65 ? -12.866 20.584 52.149 1.00 49.89 65 HIS B CA 1
ATOM 1808 C C . HIS B 1 65 ? -13.281 22.035 52.232 1.00 48.40 65 HIS B C 1
ATOM 1809 O O . HIS B 1 65 ? -14.155 22.453 51.498 1.00 45.30 65 HIS B O 1
ATOM 1816 N N . SER B 1 66 ? -12.666 22.793 53.131 1.00 48.25 66 SER B N 1
ATOM 1817 C CA . SER B 1 66 ? -12.935 24.221 53.267 1.00 48.49 66 SER B CA 1
ATOM 1818 C C . SER B 1 66 ? -14.443 24.516 53.182 1.00 49.32 66 SER B C 1
ATOM 1819 O O . SER B 1 66 ? -14.909 25.338 52.380 1.00 47.73 66 SER B O 1
ATOM 1830 N N . LYS B 1 68 ? -18.229 25.721 54.212 1.00 52.36 68 LYS B N 1
ATOM 1831 C CA . LYS B 1 68 ? -18.849 26.880 54.849 1.00 54.36 68 LYS B CA 1
ATOM 1832 C C . LYS B 1 68 ? -19.208 26.530 56.286 1.00 57.38 68 LYS B C 1
ATOM 1833 O O . LYS B 1 68 ? -19.819 25.477 56.538 1.00 55.43 68 LYS B O 1
ATOM 1839 N N . GLY B 1 69 ? -18.826 27.413 57.212 1.00 60.12 69 GLY B N 1
ATOM 1840 C CA . GLY B 1 69 ? -19.149 27.242 58.638 1.00 63.08 69 GLY B CA 1
ATOM 1841 C C . GLY B 1 69 ? -18.095 26.529 59.492 1.00 64.06 69 GLY B C 1
ATOM 1842 O O . GLY B 1 69 ? -18.011 26.757 60.707 1.00 66.17 69 GLY B O 1
ATOM 1843 N N . ASP B 1 70 ? -17.309 25.659 58.861 1.00 62.70 70 ASP B N 1
ATOM 1844 C CA . ASP B 1 70 ? -16.266 24.894 59.536 1.00 62.96 70 ASP B CA 1
ATOM 1845 C C . ASP B 1 70 ? -14.950 25.727 59.557 1.00 60.62 70 ASP B C 1
ATOM 1846 O O . ASP B 1 70 ? -14.722 26.573 58.690 1.00 59.66 70 ASP B O 1
ATOM 1851 N N . ASP B 1 71 ? -14.122 25.540 60.583 1.00 58.92 71 ASP B N 1
ATOM 1852 C CA . ASP B 1 71 ? -12.927 26.386 60.798 1.00 56.96 71 ASP B CA 1
ATOM 1853 C C . ASP B 1 71 ? -11.845 26.188 59.726 1.00 54.78 71 ASP B C 1
ATOM 1854 O O . ASP B 1 71 ? -10.942 27.008 59.587 1.00 53.29 71 ASP B O 1
ATOM 1856 N N . GLY B 1 72 ? -11.935 25.087 58.984 1.00 52.97 72 GLY B N 1
ATOM 1857 C CA . GLY B 1 72 ? -11.090 24.848 57.824 1.00 51.50 72 GLY B CA 1
ATOM 1858 C C . GLY B 1 72 ? -11.223 25.912 56.747 1.00 50.99 72 GLY B C 1
ATOM 1859 O O . GLY B 1 72 ? -10.277 26.164 56.004 1.00 48.15 72 GLY B O 1
ATOM 1860 N N . SER B 1 73 ? -12.391 26.551 56.658 1.00 52.07 73 SER B N 1
ATOM 1861 C CA . SER B 1 73 ? -12.600 27.625 55.663 1.00 52.23 73 SER B CA 1
ATOM 1862 C C . SER B 1 73 ? -12.199 29.0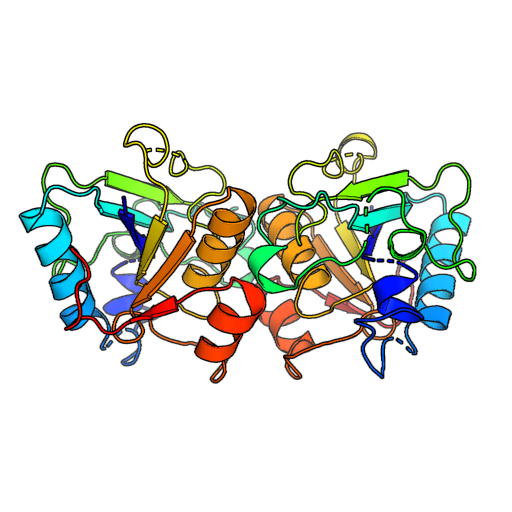17 56.169 1.00 52.79 73 SER B C 1
ATOM 1863 O O . SER B 1 73 ? -12.366 30.013 55.459 1.00 52.97 73 SER B O 1
ATOM 1866 N N . GLU B 1 74 ? -11.627 29.075 57.368 1.00 52.18 74 GLU B N 1
ATOM 1867 C CA . GLU B 1 74 ? -11.274 30.337 57.987 1.00 52.82 74 GLU B CA 1
ATOM 1868 C C . GLU B 1 74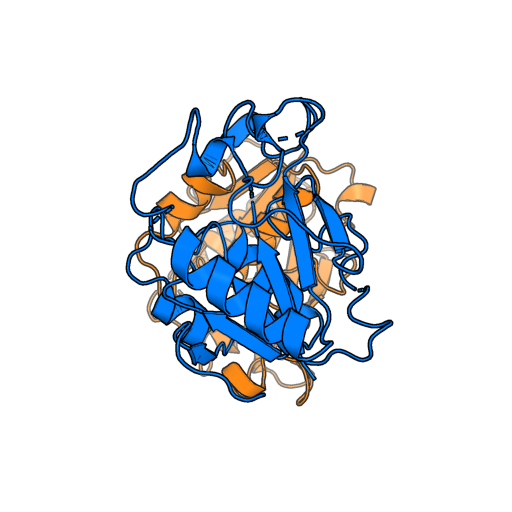 ? -9.834 30.736 57.639 1.00 51.25 74 GLU B C 1
ATOM 1869 O O . GLU B 1 74 ? -8.942 29.891 57.600 1.00 50.49 74 GLU B O 1
ATOM 1875 N N . VAL B 1 75 ? -9.626 32.030 57.399 1.00 50.59 75 VAL B N 1
ATOM 1876 C CA . VAL B 1 75 ? -8.303 32.577 57.067 1.00 50.83 75 VAL B CA 1
ATOM 1877 C C . VAL B 1 75 ? -7.381 32.352 58.230 1.00 52.45 75 VAL B C 1
ATOM 1878 O O . VAL B 1 75 ? -7.792 32.529 59.378 1.00 54.69 75 VAL B O 1
ATOM 1882 N N . ILE B 1 76 ? -6.138 31.976 57.956 1.00 53.21 76 ILE B N 1
ATOM 1883 C CA . ILE B 1 76 ? -5.203 31.652 59.032 1.00 53.24 76 ILE B CA 1
ATOM 1884 C C . ILE B 1 76 ? -4.926 32.902 59.870 1.00 54.67 76 ILE B C 1
ATOM 1885 O O . ILE B 1 76 ? -4.899 34.011 59.330 1.00 54.61 76 ILE B O 1
ATOM 1890 N N . ASP B 1 77 ? -4.736 32.716 61.178 1.00 56.80 77 ASP B N 1
ATOM 1891 C CA . ASP B 1 77 ? -4.578 33.842 62.132 1.00 59.11 77 ASP B CA 1
ATOM 1892 C C . ASP B 1 77 ? -3.348 34.708 61.863 1.00 56.70 77 ASP B C 1
ATOM 1893 O O . ASP B 1 77 ? -3.349 35.919 62.118 1.00 55.51 77 ASP B O 1
ATOM 1898 N N . GLU B 1 78 ? -2.305 34.068 61.346 1.00 56.35 78 GLU B N 1
ATOM 1899 C CA . GLU B 1 78 ? -1.068 34.749 60.989 1.00 57.05 78 GLU B CA 1
ATOM 1900 C C . GLU B 1 78 ? -1.335 36.001 60.147 1.00 57.39 78 GLU B C 1
ATOM 1901 O O . GLU B 1 78 ? -0.682 37.027 60.346 1.00 56.51 78 GLU B O 1
ATOM 1907 N N . ILE B 1 79 ? -2.293 35.901 59.215 1.00 56.54 79 ILE B N 1
ATOM 1908 C CA . ILE B 1 79 ? -2.635 36.996 58.307 1.00 54.51 79 ILE B CA 1
ATOM 1909 C C . ILE B 1 79 ? -4.128 37.302 58.403 1.00 54.18 79 ILE B C 1
ATOM 1910 O O . ILE B 1 79 ? -4.787 37.564 57.391 1.00 52.94 79 ILE B O 1
ATOM 1915 N N . ARG B 1 80 ? -4.648 37.279 59.628 1.00 54.53 80 ARG B N 1
ATOM 1916 C CA . ARG B 1 80 ? -6.017 37.703 59.900 1.00 55.51 80 ARG B CA 1
ATOM 1917 C C . ARG B 1 80 ? -6.331 39.015 59.141 1.00 55.12 80 ARG B C 1
ATOM 1918 O O . ARG B 1 80 ? -5.531 39.966 59.163 1.00 53.79 80 ARG B O 1
ATOM 1920 N N . PRO B 1 81 ? -7.473 39.060 58.431 1.00 53.40 81 PRO B N 1
ATOM 1921 C CA . PRO B 1 81 ? -7.851 40.311 57.770 1.00 53.40 81 PRO B CA 1
ATOM 1922 C C . PRO B 1 81 ? -8.155 41.415 58.766 1.00 52.59 81 PRO B C 1
ATOM 1923 O O . PRO B 1 81 ? -8.630 41.147 59.862 1.00 50.66 81 PRO B O 1
ATOM 1927 N N . SER B 1 82 ? -7.868 42.646 58.375 1.00 54.18 82 SER B N 1
ATOM 1928 C CA . SER B 1 82 ? -8.312 43.805 59.116 1.00 55.92 82 SER B CA 1
ATOM 1929 C C . SER B 1 82 ? -9.627 44.267 58.539 1.00 55.64 82 SER B C 1
ATOM 1930 O O . SER B 1 82 ? -10.057 43.792 57.506 1.00 52.22 82 SER B O 1
ATOM 1933 N N . ALA B 1 83 ? -10.283 45.190 59.219 1.00 58.23 83 ALA B N 1
ATOM 1934 C CA . ALA B 1 83 ? -11.222 46.070 58.539 1.00 60.40 83 ALA B CA 1
ATOM 1935 C C . ALA B 1 83 ? -10.305 47.047 57.772 1.00 61.61 83 ALA B C 1
ATOM 1936 O O . ALA B 1 83 ? -9.204 47.350 58.268 1.00 64.19 83 ALA B O 1
ATOM 1938 N N . GLY B 1 84 ? -10.641 47.508 56.570 1.00 60.40 84 GLY B N 1
ATOM 1939 C CA . GLY B 1 84 ? -11.597 46.924 55.661 1.00 59.60 84 GLY B CA 1
ATOM 1940 C C . GLY B 1 84 ? -10.772 46.300 54.545 1.00 56.28 84 GLY B C 1
ATOM 1941 O O . GLY B 1 84 ? -10.614 46.861 53.462 1.00 55.25 84 GLY B O 1
ATOM 1942 N N . ASP B 1 85 ? -10.181 45.156 54.847 1.00 53.07 85 ASP B N 1
ATOM 1943 C CA . ASP B 1 85 ? -9.782 44.238 53.805 1.00 51.02 85 ASP B CA 1
ATOM 1944 C C . ASP B 1 85 ? -11.116 43.686 53.369 1.00 49.52 85 ASP B C 1
ATOM 1945 O O . ASP B 1 85 ? -12.036 43.666 54.179 1.00 46.55 85 ASP B O 1
ATOM 1950 N N . TYR B 1 86 ? -11.253 43.289 52.103 1.00 47.85 86 TYR B N 1
ATOM 1951 C CA . TYR B 1 86 ? -12.475 42.622 51.670 1.00 45.57 86 TYR B CA 1
ATOM 1952 C C . TYR B 1 86 ? -12.294 41.137 51.879 1.00 43.62 86 TYR B C 1
ATOM 1953 O O . TYR B 1 86 ? -11.223 40.594 51.630 1.00 43.52 86 TYR B O 1
ATOM 1962 N N . VAL B 1 87 ? -13.325 40.495 52.398 1.00 40.75 87 VAL B N 1
ATOM 1963 C CA . VAL B 1 87 ? -13.285 39.043 52.593 1.00 41.35 87 VAL B CA 1
ATOM 1964 C C . VAL B 1 87 ? -14.462 38.479 51.834 1.00 42.38 87 VAL B C 1
ATOM 1965 O O . VAL B 1 87 ? -15.613 38.809 52.118 1.00 41.00 87 VAL B O 1
ATOM 1969 N N . LEU B 1 88 ? -14.155 37.675 50.824 1.00 41.31 88 LEU B N 1
ATOM 1970 C CA . LEU B 1 88 ? -15.147 37.109 49.935 1.00 40.60 88 LEU B CA 1
ATOM 1971 C C . LEU B 1 88 ? -15.151 35.590 50.107 1.00 42.41 88 LEU B C 1
ATOM 1972 O O . LEU B 1 88 ? -14.090 34.954 50.209 1.00 41.01 88 LEU B O 1
ATOM 1977 N N . GLU B 1 89 ? -16.349 35.025 50.111 1.00 40.53 89 GLU B N 1
ATOM 1978 C CA . GLU B 1 89 ? -16.544 33.581 50.050 1.00 41.91 89 GLU B CA 1
ATOM 1979 C C . GLU B 1 89 ? -16.682 33.159 48.600 1.00 40.31 89 GLU B C 1
ATOM 1980 O O . GLU B 1 89 ? -17.448 33.782 47.851 1.00 42.41 89 GLU B O 1
ATOM 1986 N N . LYS B 1 90 ? -15.962 32.112 48.192 1.00 36.36 90 LYS B N 1
ATOM 1987 C CA . LYS B 1 90 ? -16.080 31.611 46.822 1.00 35.65 90 LYS B CA 1
ATOM 1988 C C . LYS B 1 90 ? -16.447 30.130 46.845 1.00 37.17 90 LYS B C 1
ATOM 1989 O O . LYS B 1 90 ? -16.223 29.468 47.847 1.00 35.90 90 LYS B O 1
ATOM 1995 N N . HIS B 1 91 ? -17.010 29.621 45.743 1.00 36.95 91 HIS B N 1
ATOM 1996 C CA . HIS B 1 91 ? -17.472 28.223 45.658 1.00 36.81 91 HIS B CA 1
ATOM 1997 C C . HIS B 1 91 ? -16.795 27.405 44.522 1.00 37.57 91 HIS B C 1
ATOM 1998 O O . HIS B 1 91 ? -17.109 26.209 44.308 1.00 35.95 91 HIS B O 1
ATOM 2005 N N . ALA B 1 92 ? -15.873 28.057 43.812 1.00 34.61 92 ALA B N 1
ATOM 2006 C CA . ALA B 1 92 ? -15.163 27.443 42.728 1.00 33.88 92 ALA B CA 1
ATOM 2007 C C . ALA B 1 92 ? -13.685 27.901 42.749 1.00 35.11 92 ALA B C 1
ATOM 2008 O O . ALA B 1 92 ? -13.222 28.669 43.654 1.00 36.45 92 ALA B O 1
ATOM 2010 N N . TYR B 1 93 ? -12.898 27.398 41.810 1.00 33.49 93 TYR B N 1
ATOM 2011 C CA . TYR B 1 93 ? -11.452 27.653 41.867 1.00 31.60 93 TYR B CA 1
ATOM 2012 C C . TYR B 1 93 ? -11.172 29.156 41.760 1.00 34.16 93 TYR B C 1
ATOM 2013 O O . TYR B 1 93 ? -10.462 29.735 42.574 1.00 34.67 93 TYR B O 1
ATOM 2022 N N . SER B 1 94 ? -11.754 29.784 40.745 1.00 36.44 94 SER B N 1
ATOM 2023 C CA . SER B 1 94 ? -11.547 31.209 40.496 1.00 35.53 94 SER B CA 1
ATOM 2024 C C . SER B 1 94 ? -12.203 32.062 41.553 1.00 35.57 94 SER B C 1
ATOM 2025 O O . SER B 1 94 ? -13.370 31.859 41.940 1.00 38.30 94 SER B O 1
ATOM 2028 N N . GLY B 1 95 ? -11.445 33.038 42.014 1.00 34.09 95 GLY B N 1
ATOM 2029 C CA . GLY B 1 95 ? -11.958 34.053 42.910 1.00 33.34 95 GLY B CA 1
ATOM 2030 C C . GLY B 1 95 ? -13.007 34.949 42.302 1.00 35.33 95 GLY B C 1
ATOM 2031 O O . GLY B 1 95 ? -13.688 35.667 43.061 1.00 36.92 95 GLY B O 1
ATOM 2032 N N . PHE B 1 96 ? -13.151 34.914 40.963 1.00 33.00 96 PHE B N 1
ATOM 2033 C CA . PHE B 1 96 ? -14.208 35.669 40.285 1.00 33.17 96 PHE B CA 1
ATOM 2034 C C . PHE B 1 96 ? -15.540 34.922 40.133 1.00 33.93 96 PHE B C 1
ATOM 2035 O O . PHE B 1 96 ? -16.566 35.563 39.963 1.00 33.52 96 PHE B O 1
ATOM 2043 N N . TYR B 1 97 ? -15.534 33.599 40.083 1.00 33.71 97 TYR B N 1
ATOM 2044 C CA . TYR B 1 97 ? -16.764 32.906 39.734 1.00 31.55 97 TYR B CA 1
ATOM 2045 C C . TYR B 1 97 ? -17.765 32.949 40.853 1.00 32.48 97 TYR B C 1
ATOM 2046 O O . TYR B 1 97 ? -17.523 32.461 41.935 1.00 31.06 97 TYR B O 1
ATOM 2055 N N . GLY B 1 98 ? -18.908 33.552 40.570 1.00 34.84 98 GLY B N 1
ATOM 2056 C CA . GLY B 1 98 ? -19.999 33.653 41.536 1.00 35.16 98 GLY B CA 1
ATOM 2057 C C . GLY B 1 98 ? -19.731 34.639 42.653 1.00 34.90 98 GLY B C 1
ATOM 2058 O O . GLY B 1 98 ? -20.448 34.643 43.639 1.00 34.18 98 GLY B O 1
ATOM 2059 N N . THR B 1 99 ? -18.738 35.510 42.486 1.00 36.41 99 THR B N 1
ATOM 2060 C CA . THR B 1 99 ? -18.399 36.488 43.546 1.00 35.70 99 THR B CA 1
ATOM 2061 C C . THR B 1 99 ? -18.518 37.910 43.018 1.00 37.42 99 THR B C 1
ATOM 2062 O O . THR B 1 99 ? -18.735 38.133 41.830 1.00 39.75 99 THR B O 1
ATOM 2066 N N . ASN B 1 100 ? -18.301 38.869 43.919 1.00 38.47 100 ASN B N 1
ATOM 2067 C CA . ASN B 1 100 ? -18.280 40.286 43.564 1.00 38.52 100 ASN B CA 1
ATOM 2068 C C . ASN B 1 100 ? -16.857 40.832 43.480 1.00 36.76 100 ASN B C 1
ATOM 2069 O O . ASN B 1 100 ? -16.624 42.039 43.669 1.00 37.13 100 ASN B O 1
ATOM 2074 N N . LEU B 1 101 ? -15.902 39.962 43.174 1.00 34.37 101 LEU B N 1
ATOM 2075 C CA . LEU B 1 101 ? -14.525 40.418 43.105 1.00 33.23 101 LEU B CA 1
ATOM 2076 C C . LEU B 1 101 ? -14.408 41.531 42.052 1.00 35.86 101 LEU B C 1
ATOM 2077 O O . LEU B 1 101 ? -13.794 42.606 42.288 1.00 37.55 101 LEU B O 1
ATOM 2082 N N . ASP B 1 102 ? -14.964 41.270 40.881 1.00 34.02 102 ASP B N 1
ATOM 2083 C CA . ASP B 1 102 ? -14.778 42.194 39.764 1.00 35.72 102 ASP B CA 1
ATOM 2084 C C . ASP B 1 102 ? -15.361 43.559 40.112 1.00 36.60 102 ASP B C 1
ATOM 2085 O O . ASP B 1 102 ? -14.763 44.592 39.810 1.00 39.16 102 ASP B O 1
ATOM 2098 N N . ILE B 1 104 ? -15.520 44.956 43.100 1.00 38.03 104 ILE B N 1
ATOM 2099 C CA . ILE B 1 104 ? -14.646 45.645 44.000 1.00 37.96 104 ILE B CA 1
ATOM 2100 C C . ILE B 1 104 ? -13.519 46.262 43.191 1.00 39.49 104 ILE B C 1
ATOM 2101 O O . ILE B 1 104 ? -13.223 47.456 43.358 1.00 38.53 104 ILE B O 1
ATOM 2106 N N . LEU B 1 105 ? -12.915 45.467 42.313 1.00 37.74 105 LEU B N 1
ATOM 2107 C CA . LEU B 1 105 ? -11.786 45.923 41.528 1.00 37.21 105 LEU B CA 1
ATOM 2108 C C . LEU B 1 105 ? -12.202 47.092 40.631 1.00 40.03 105 LEU B C 1
ATOM 2109 O O . LEU B 1 105 ? -11.455 48.064 40.478 1.00 39.74 105 LEU B O 1
ATOM 2114 N N . ARG B 1 106 ? -13.374 46.995 40.003 1.00 41.05 106 ARG B N 1
ATOM 2115 C CA . ARG B 1 106 ? -13.831 48.097 39.173 1.00 41.77 106 ARG B CA 1
ATOM 2116 C C . ARG B 1 106 ? -14.154 49.343 39.984 1.00 40.80 106 ARG B C 1
ATOM 2117 O O . ARG B 1 106 ? -13.877 50.443 39.536 1.00 41.02 106 ARG B O 1
ATOM 2125 N N . ALA B 1 107 ? -14.754 49.169 41.155 1.00 39.05 107 ALA B N 1
ATOM 2126 C CA . ALA B 1 107 ? -15.186 50.298 41.952 1.00 40.77 107 ALA B CA 1
ATOM 2127 C C . ALA B 1 107 ? -13.969 51.090 42.442 1.00 41.40 107 ALA B C 1
ATOM 2128 O O . ALA B 1 107 ? -14.070 52.282 42.644 1.00 41.21 107 ALA B O 1
ATOM 2130 N N . ASN B 1 108 ? -12.830 50.425 42.618 1.00 41.66 108 ASN B N 1
ATOM 2131 C CA . ASN B 1 108 ? -11.612 51.105 43.070 1.00 41.62 108 ASN B CA 1
ATOM 2132 C C . ASN B 1 108 ? -10.698 51.417 41.869 1.00 40.76 108 ASN B C 1
ATOM 2133 O O . ASN B 1 108 ? -9.534 51.728 42.046 1.00 42.74 108 ASN B O 1
ATOM 2138 N N . GLY B 1 109 ? -11.238 51.390 40.649 1.00 38.96 109 GLY B N 1
ATOM 2139 C CA . GLY B 1 109 ? -10.475 51.808 39.442 1.00 38.55 109 GLY B CA 1
ATOM 2140 C C . GLY B 1 109 ? -9.240 50.960 39.112 1.00 41.40 109 GLY B C 1
ATOM 2141 O O . GLY B 1 109 ? -8.366 51.424 38.408 1.00 43.43 109 GLY B O 1
ATOM 2142 N N . ILE B 1 110 ? -9.209 49.698 39.569 1.00 40.31 110 ILE B N 1
ATOM 2143 C CA . ILE B 1 110 ? -8.041 48.799 39.446 1.00 38.28 110 ILE B CA 1
ATOM 2144 C C . ILE B 1 110 ? -7.696 48.34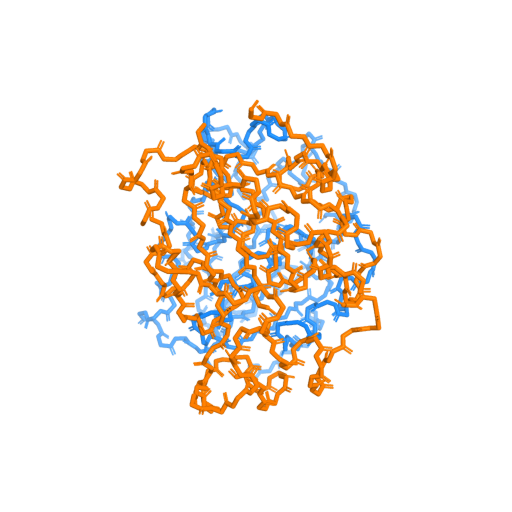0 38.032 1.00 37.38 110 ILE B C 1
ATOM 2145 O O . ILE B 1 110 ? -8.585 48.074 37.206 1.00 40.43 110 ILE B O 1
ATOM 2150 N N . ASP B 1 111 ? -6.408 48.259 37.721 1.00 35.68 111 ASP B N 1
ATOM 2151 C CA . ASP B 1 111 ? -6.016 47.772 36.392 1.00 38.12 111 ASP B CA 1
ATOM 2152 C C . ASP B 1 111 ? -5.032 46.603 36.424 1.00 36.58 111 ASP B C 1
ATOM 2153 O O . ASP B 1 111 ? -4.666 46.087 35.386 1.00 37.76 111 ASP B O 1
ATOM 2158 N N . THR B 1 112 ? -4.607 46.202 37.622 1.00 39.04 112 THR B N 1
ATOM 2159 C CA . THR B 1 112 ? -3.592 45.186 37.819 1.00 37.95 112 THR B CA 1
ATOM 2160 C C . THR B 1 112 ? -3.954 44.431 39.066 1.00 38.71 112 THR B C 1
ATOM 2161 O O . THR B 1 112 ? -4.294 45.045 40.069 1.00 37.98 112 THR B O 1
ATOM 2165 N N . VAL B 1 113 ? -3.897 43.099 39.005 1.00 37.21 113 VAL B N 1
ATOM 2166 C CA . VAL B 1 113 ? -4.136 42.283 40.201 1.00 37.49 113 VAL B CA 1
ATOM 2167 C C . VAL B 1 113 ? -2.840 41.647 40.608 1.00 37.71 113 VAL B C 1
ATOM 2168 O O . VAL B 1 113 ? -2.114 41.094 39.755 1.00 38.63 113 VAL B O 1
ATOM 2172 N N . VAL B 1 114 ? -2.548 41.724 41.907 1.00 37.09 114 VAL B N 1
ATOM 2173 C CA . VAL B 1 114 ? -1.401 41.029 42.450 1.00 37.00 114 VAL B CA 1
ATOM 2174 C C . VAL B 1 114 ? -1.900 39.813 43.184 1.00 35.72 114 VAL B C 1
ATOM 2175 O O . VAL B 1 114 ? -2.692 39.922 44.094 1.00 37.44 114 VAL B O 1
ATOM 2179 N N . LEU B 1 115 ? -1.416 38.651 42.780 1.00 38.65 115 LEU B N 1
ATOM 2180 C CA . LEU B 1 115 ? -1.942 37.370 43.263 1.00 40.29 115 LEU B CA 1
ATOM 2181 C C . LEU B 1 115 ? -0.970 36.627 44.195 1.00 41.85 115 LEU B C 1
ATOM 2182 O O . LEU B 1 115 ? 0.187 36.352 43.851 1.00 39.92 115 LEU B O 1
ATOM 2187 N N . ILE B 1 116 ? -1.473 36.293 45.378 1.00 45.45 116 ILE B N 1
ATOM 2188 C CA . ILE B 1 116 ? -0.808 35.342 46.260 1.00 43.44 116 ILE B CA 1
ATOM 2189 C C . ILE B 1 116 ? -1.789 34.279 46.784 1.00 42.67 116 ILE B C 1
ATOM 2190 O O . ILE B 1 116 ? -3.026 34.424 46.679 1.00 42.77 116 ILE B O 1
ATOM 2195 N N . GLY B 1 117 ? -1.218 33.200 47.320 1.00 41.05 117 GLY B N 1
ATOM 2196 C CA . GLY B 1 117 ? -1.978 32.156 47.981 1.00 40.38 117 GLY B CA 1
ATOM 2197 C C . GLY B 1 117 ? -1.834 30.805 47.320 1.00 42.11 117 GLY B C 1
ATOM 2198 O O . GLY B 1 117 ? -0.819 30.497 46.669 1.00 42.54 117 GLY B O 1
ATOM 2199 N N . LEU B 1 118 ? -2.862 29.990 47.477 1.00 42.73 118 LEU B N 1
ATOM 2200 C CA . LEU B 1 118 ? -2.756 28.580 47.158 1.00 45.41 118 LEU B CA 1
ATOM 2201 C C . LEU B 1 118 ? -3.962 28.212 46.317 1.00 44.69 118 LEU B C 1
ATOM 2202 O O . LEU B 1 118 ? -5.019 28.780 46.547 1.00 43.22 118 LEU B O 1
ATOM 2207 N N . ASP B 1 119 ? -3.856 27.285 45.355 1.00 45.13 119 ASP B N 1
ATOM 2208 C CA . ASP B 1 119 ? -2.615 26.674 44.895 1.00 43.49 119 ASP B CA 1
ATOM 2209 C C . ASP B 1 119 ? -2.139 27.413 43.667 1.00 42.15 119 ASP B C 1
ATOM 2210 O O . ASP B 1 119 ? -2.943 27.854 42.843 1.00 41.81 119 ASP B O 1
ATOM 2215 N N . ALA B 1 120 ? -0.829 27.485 43.503 1.00 40.74 120 ALA B N 1
ATOM 2216 C CA . ALA B 1 120 ? -0.218 28.120 42.337 1.00 40.13 120 ALA B CA 1
ATOM 2217 C C . ALA B 1 120 ? -0.803 27.619 41.058 1.00 41.53 120 ALA B C 1
ATOM 2218 O O . ALA B 1 120 ? -1.018 28.385 40.128 1.00 43.80 120 ALA B O 1
ATOM 2220 N N . ASP B 1 121 ? -1.000 26.313 40.984 1.00 42.59 121 ASP B N 1
ATOM 2221 C CA . ASP B 1 121 ? -1.373 25.679 39.734 1.00 43.70 121 ASP B CA 1
ATOM 2222 C C . ASP B 1 121 ? -2.888 25.367 39.646 1.00 43.51 121 ASP B C 1
ATOM 2223 O O . ASP B 1 121 ? -3.340 24.776 38.665 1.00 41.71 121 ASP B O 1
ATOM 2228 N N . ILE B 1 122 ? -3.657 25.764 40.664 1.00 42.26 122 ILE B N 1
ATOM 2229 C CA . ILE B 1 122 ? -5.109 25.598 40.643 1.00 41.17 122 ILE B CA 1
ATOM 2230 C C . ILE B 1 122 ? -5.801 26.931 40.926 1.00 40.41 122 ILE B C 1
ATOM 2231 O O . ILE B 1 122 ? -5.947 27.726 39.987 1.00 39.71 122 ILE B O 1
ATOM 2236 N N . CYS B 1 123 ? -6.206 27.209 42.164 1.00 36.40 123 CYS B N 1
ATOM 2237 C CA . CYS B 1 123 ? -7.021 28.412 42.394 1.00 36.28 123 CYS B CA 1
ATOM 2238 C C . CYS B 1 123 ? -6.364 29.719 41.975 1.00 36.45 123 CYS B C 1
ATOM 2239 O O . CYS B 1 123 ? -7.033 30.581 41.379 1.00 41.26 123 CYS B O 1
ATOM 2242 N N . VAL B 1 124 ? -5.071 29.871 42.254 1.00 36.58 124 VAL B N 1
ATOM 2243 C CA . VAL B 1 124 ? -4.339 31.107 41.901 1.00 36.40 124 VAL B CA 1
ATOM 2244 C C . VAL B 1 124 ? -4.339 31.240 40.365 1.00 37.30 124 VAL B C 1
ATOM 2245 O O . VAL B 1 124 ? -4.617 32.332 39.824 1.00 37.47 124 VAL B O 1
ATOM 2249 N N . ARG B 1 125 ? -4.085 30.112 39.687 1.00 34.56 125 ARG B N 1
ATOM 2250 C CA . ARG B 1 125 ? -4.049 30.053 38.213 1.00 36.12 125 ARG B CA 1
ATOM 2251 C C . ARG B 1 125 ? -5.380 30.326 37.548 1.00 35.60 125 ARG B C 1
ATOM 2252 O O . ARG B 1 125 ? -5.434 30.974 36.500 1.00 38.52 125 ARG B O 1
ATOM 2260 N N . HIS B 1 126 ? -6.450 29.819 38.147 1.00 36.50 126 HIS B N 1
ATOM 2261 C CA . HIS B 1 126 ? -7.809 30.034 37.645 1.00 33.55 126 HIS B CA 1
ATOM 2262 C C . HIS B 1 126 ? -8.302 31.468 37.922 1.00 34.44 126 HIS B C 1
ATOM 2263 O O . HIS B 1 126 ? -9.074 32.041 37.167 1.00 34.80 126 HIS B O 1
ATOM 2270 N N . THR B 1 127 ? -7.831 32.048 39.007 1.00 35.23 127 THR B N 1
ATOM 2271 C CA . THR B 1 127 ? -8.043 33.471 39.260 1.00 36.63 127 THR B CA 1
ATOM 2272 C C . THR B 1 127 ? -7.309 34.327 38.202 1.00 39.07 127 THR B C 1
ATOM 2273 O O . THR B 1 127 ? -7.879 35.295 37.686 1.00 39.35 127 THR B O 1
ATOM 2277 N N . ALA B 1 128 ? -6.102 33.903 37.803 1.00 37.69 128 ALA B N 1
ATOM 2278 C CA . ALA B 1 128 ? -5.334 34.640 36.796 1.00 35.78 128 ALA B CA 1
ATOM 2279 C C . ALA B 1 128 ? -6.020 34.670 35.421 1.00 36.03 128 ALA B C 1
ATOM 2280 O O . ALA B 1 128 ? -6.075 35.717 34.760 1.00 41.73 128 ALA B O 1
ATOM 2282 N N . ALA B 1 129 ? -6.543 33.530 35.002 1.00 33.87 129 ALA B N 1
ATOM 2283 C CA . ALA B 1 129 ? -7.274 33.401 33.760 1.00 31.01 129 ALA B CA 1
ATOM 2284 C C . ALA B 1 129 ? -8.415 34.381 33.694 1.00 31.82 129 ALA B C 1
ATOM 2285 O O . ALA B 1 129 ? -8.589 35.089 32.712 1.00 35.78 129 ALA B O 1
ATOM 2287 N N . ASP B 1 130 ? -9.225 34.415 34.734 1.00 34.13 130 ASP B N 1
ATOM 2288 C CA . ASP B 1 130 ? -10.401 35.272 34.721 1.00 34.40 130 ASP B CA 1
ATOM 2289 C C . ASP B 1 130 ? -10.000 36.742 34.770 1.00 34.44 130 ASP B C 1
ATOM 2290 O O . ASP B 1 130 ? -10.760 37.592 34.332 1.00 36.32 130 ASP B O 1
ATOM 2295 N N . ALA B 1 131 ? -8.818 37.031 35.318 1.00 34.18 131 ALA B N 1
ATOM 2296 C CA . ALA B 1 131 ? -8.257 38.381 35.353 1.00 34.81 131 ALA B CA 1
ATOM 2297 C C . ALA B 1 131 ? -7.847 38.836 33.979 1.00 36.24 131 ALA B C 1
ATOM 2298 O O . ALA B 1 131 ? -8.111 39.965 33.574 1.00 35.98 131 ALA B O 1
ATOM 2300 N N . LEU B 1 132 ? -7.186 37.934 33.258 1.00 36.33 132 LEU B N 1
ATOM 2301 C CA . LEU B 1 132 ? -6.841 38.171 31.869 1.00 33.24 132 LEU B CA 1
ATOM 2302 C C . LEU B 1 132 ? -8.092 38.444 31.041 1.00 33.78 132 LEU B C 1
ATOM 2303 O O . LEU B 1 132 ? -8.148 39.389 30.299 1.00 39.81 132 LEU B O 1
ATOM 2308 N N . TYR B 1 133 ? -9.089 37.592 31.146 1.00 33.93 133 TYR B N 1
ATOM 2309 C CA . TYR B 1 133 ? -10.328 37.782 30.403 1.00 35.37 133 TYR B CA 1
ATOM 2310 C C . TYR B 1 133 ? -10.864 39.212 30.593 1.00 37.95 133 TYR B C 1
ATOM 2311 O O . TYR B 1 133 ? -11.465 39.821 29.672 1.00 37.11 133 TYR B O 1
ATOM 2320 N N . ARG B 1 134 ? -10.663 39.735 31.796 1.00 38.15 134 ARG B N 1
ATOM 2321 C CA . ARG B 1 134 ? -11.257 41.028 32.193 1.00 39.93 134 ARG B CA 1
ATOM 2322 C C . ARG B 1 134 ? -10.291 42.204 32.033 1.00 42.04 134 ARG B C 1
ATOM 2323 O O . ARG B 1 134 ? -10.504 43.294 32.569 1.00 41.12 134 ARG B O 1
ATOM 2331 N N . ASN B 1 135 ? -9.201 41.951 31.315 1.00 39.89 135 ASN B N 1
ATOM 2332 C CA . ASN B 1 135 ? -8.277 42.984 30.920 1.00 41.83 135 ASN B CA 1
ATOM 2333 C C . ASN B 1 135 ? -7.512 43.596 32.101 1.00 42.32 135 ASN B C 1
ATOM 2334 O O . ASN B 1 135 ? -7.128 44.756 32.051 1.00 41.32 135 ASN B O 1
ATOM 2339 N N . TYR B 1 136 ? -7.321 42.817 33.163 1.00 41.29 136 TYR B N 1
ATOM 2340 C CA . TYR B 1 136 ? -6.391 43.188 34.230 1.00 42.11 136 TYR B CA 1
ATOM 2341 C C . TYR B 1 136 ? -5.023 42.674 33.888 1.00 44.47 136 TYR B C 1
ATOM 2342 O O . TYR B 1 136 ? -4.886 41.588 33.327 1.00 46.28 136 TYR B O 1
ATOM 2351 N N . ARG B 1 137 ? -4.001 43.453 34.210 1.00 46.55 137 ARG B N 1
ATOM 2352 C CA . ARG B 1 137 ? -2.632 42.954 34.194 1.00 44.36 137 ARG B CA 1
ATOM 2353 C C . ARG B 1 137 ? -2.444 42.107 35.433 1.00 42.06 137 ARG B C 1
ATOM 2354 O O . ARG B 1 137 ? -3.142 42.309 36.426 1.00 41.15 137 ARG B O 1
ATOM 2362 N N . ILE B 1 138 ? -1.482 41.178 35.374 1.00 40.45 138 ILE B N 1
ATOM 2363 C CA . ILE B 1 138 ? -1.291 40.173 36.392 1.00 37.98 138 ILE B CA 1
ATOM 2364 C C . ILE B 1 138 ? 0.135 40.073 36.946 1.00 39.31 138 ILE B C 1
ATOM 2365 O O . ILE B 1 138 ? 1.115 40.020 36.212 1.00 36.50 138 ILE B O 1
ATOM 2370 N N . ILE B 1 139 ? 0.217 40.021 38.268 1.00 41.39 139 ILE B N 1
ATOM 2371 C CA . ILE B 1 139 ? 1.462 39.867 38.976 1.00 44.16 139 ILE B CA 1
ATOM 2372 C C . ILE B 1 139 ? 1.284 38.735 39.971 1.00 42.02 139 ILE B C 1
ATOM 2373 O O . ILE B 1 139 ? 0.312 38.710 40.722 1.00 42.06 139 ILE B O 1
ATOM 2378 N N . VAL B 1 140 ? 2.210 37.791 39.938 1.00 42.69 140 VAL B N 1
ATOM 2379 C CA . VAL B 1 140 ? 2.254 36.692 40.886 1.00 41.53 140 VAL B CA 1
ATOM 2380 C C . VAL B 1 140 ? 3.501 36.838 41.756 1.00 42.71 140 VAL B C 1
ATOM 2381 O O . VAL B 1 140 ? 4.594 37.082 41.242 1.00 43.46 140 VAL B O 1
ATOM 2385 N N . VAL B 1 141 ? 3.328 36.731 43.072 1.00 44.02 141 VAL B N 1
ATOM 2386 C CA . VAL B 1 141 ? 4.453 36.735 44.000 1.00 43.27 141 VAL B CA 1
ATOM 2387 C C . VAL B 1 141 ? 4.937 35.311 44.319 1.00 42.95 141 VAL B C 1
ATOM 2388 O O . VAL B 1 141 ? 4.368 34.625 45.149 1.00 46.46 141 VAL B O 1
ATOM 2392 N N . GLU B 1 142 ? 6.017 34.899 43.671 1.00 44.40 142 GLU B N 1
ATOM 2393 C CA . GLU B 1 142 ? 6.421 33.487 43.614 1.00 46.81 142 GLU B CA 1
ATOM 2394 C C . GLU B 1 142 ? 6.610 32.804 44.941 1.00 46.21 142 GLU B C 1
ATOM 2395 O O . GLU B 1 142 ? 6.374 31.601 45.053 1.00 47.27 142 GLU B O 1
ATOM 2401 N N . ASP B 1 143 ? 7.047 33.546 45.940 1.00 44.97 143 ASP B N 1
ATOM 2402 C CA . ASP B 1 143 ? 7.267 32.941 47.238 1.00 44.83 143 ASP B CA 1
ATOM 2403 C C . ASP B 1 143 ? 6.032 33.027 48.115 1.00 44.53 143 ASP B C 1
ATOM 2404 O O . ASP B 1 143 ? 6.038 32.436 49.187 1.00 44.02 143 ASP B O 1
ATOM 2409 N N . ALA B 1 144 ? 4.980 33.738 47.684 1.00 44.99 144 ALA B N 1
ATOM 2410 C CA . ALA B 1 144 ? 3.718 33.755 48.426 1.00 45.52 144 ALA B CA 1
ATOM 2411 C C . ALA B 1 144 ? 2.651 32.864 47.745 1.00 46.63 144 ALA B C 1
ATOM 2412 O O . ALA B 1 144 ? 1.454 32.976 48.011 1.00 47.40 144 ALA B O 1
ATOM 2414 N N . VAL B 1 145 ? 3.100 31.982 46.860 1.00 47.28 145 VAL B N 1
ATOM 2415 C CA . VAL B 1 145 ? 2.224 31.035 46.200 1.00 48.59 145 VAL B CA 1
ATOM 2416 C C . VAL B 1 145 ? 2.830 29.638 46.320 1.00 49.90 145 VAL B C 1
ATOM 2417 O O . VAL B 1 145 ? 4.044 29.467 46.245 1.00 47.79 145 VAL B O 1
ATOM 2421 N N . ALA B 1 146 ? 1.981 28.643 46.543 1.00 52.47 146 ALA B N 1
ATOM 2422 C CA . ALA B 1 146 ? 2.418 27.258 46.656 1.00 54.02 146 ALA B CA 1
ATOM 2423 C C . ALA B 1 146 ? 1.845 26.422 45.523 1.00 55.55 146 ALA B C 1
ATOM 2424 O O . ALA B 1 146 ? 0.642 26.454 45.280 1.00 55.29 146 ALA B O 1
ATOM 2426 N N . ALA B 1 147 ? 2.695 25.642 44.859 1.00 58.23 147 ALA B N 1
ATOM 2427 C CA . ALA B 1 147 ? 2.231 24.692 43.825 1.00 60.58 147 ALA B CA 1
ATOM 2428 C C . ALA B 1 147 ? 1.677 23.404 44.452 1.00 63.47 147 ALA B C 1
ATOM 2429 O O . ALA B 1 147 ? 1.952 23.095 45.613 1.00 65.03 147 ALA B O 1
ATOM 2431 N N . ARG B 1 148 ? 0.915 22.646 43.676 1.00 63.39 148 ARG B N 1
ATOM 2432 C CA . ARG B 1 148 ? 0.353 21.384 44.143 1.00 65.59 148 ARG B CA 1
ATOM 2433 C C . ARG B 1 148 ? 0.774 20.198 43.250 1.00 67.04 148 ARG B C 1
ATOM 2434 O O . ARG B 1 148 ? 1.411 19.260 43.732 1.00 69.13 148 ARG B O 1
ATOM 2442 N N . ILE B 1 149 ? 0.418 20.247 41.962 1.00 66.35 149 ILE B N 1
ATOM 2443 C CA . ILE B 1 149 ? 0.733 19.183 41.008 1.00 65.60 149 ILE B CA 1
ATOM 2444 C C . ILE B 1 149 ? 1.812 19.561 39.974 1.00 64.94 149 ILE B C 1
ATOM 2445 O O . ILE B 1 149 ? 2.695 18.758 39.686 1.00 66.76 149 ILE B O 1
ATOM 2447 N N . ASP B 1 150 ? 1.737 20.769 39.418 1.00 63.36 150 ASP B N 1
ATOM 2448 C CA . ASP B 1 150 ? 2.619 21.183 38.322 1.00 62.00 150 ASP B CA 1
ATOM 2449 C C . ASP B 1 150 ? 3.842 21.914 38.868 1.00 61.54 150 ASP B C 1
ATOM 2450 O O . ASP B 1 150 ? 3.674 22.899 39.585 1.00 61.48 150 ASP B O 1
ATOM 2455 N N . PRO B 1 151 ? 5.069 21.422 38.542 1.00 62.07 151 PRO B N 1
ATOM 2456 C CA . PRO B 1 151 ? 6.320 22.114 38.890 1.00 60.79 151 PRO B CA 1
ATOM 2457 C C . PRO B 1 151 ? 6.685 23.230 37.913 1.00 57.96 151 PRO B C 1
ATOM 2458 O O . PRO B 1 151 ? 7.455 24.107 38.273 1.00 57.64 151 PRO B O 1
ATOM 2462 N N . ASN B 1 152 ? 6.128 23.190 36.701 1.00 55.59 152 ASN B N 1
ATOM 2463 C CA . ASN B 1 152 ? 6.320 24.246 35.691 1.00 54.68 152 ASN B CA 1
ATOM 2464 C C . ASN B 1 152 ? 5.304 25.405 35.786 1.00 51.71 152 ASN B C 1
ATOM 2465 O O . ASN B 1 152 ? 5.004 26.081 34.794 1.00 49.43 152 ASN B O 1
ATOM 2470 N N . TRP B 1 153 ? 4.793 25.645 36.982 1.00 49.35 153 TRP B N 1
ATOM 2471 C CA . TRP B 1 153 ? 3.701 26.614 37.165 1.00 49.83 153 TRP B CA 1
ATOM 2472 C C . TRP B 1 153 ? 4.097 28.063 36.846 1.00 49.64 153 TRP B C 1
ATOM 2473 O O . TRP B 1 153 ? 3.312 28.803 36.220 1.00 49.75 153 TRP B O 1
ATOM 2484 N N . LYS B 1 154 ? 5.308 28.455 37.245 1.00 50.44 154 LYS B N 1
ATOM 2485 C CA . LYS B 1 154 ? 5.850 29.796 36.911 1.00 51.79 154 LYS B CA 1
ATOM 2486 C C . LYS B 1 154 ? 5.845 30.037 35.394 1.00 50.07 154 LYS B C 1
ATOM 2487 O O . LYS B 1 154 ? 5.393 31.064 34.916 1.00 50.96 154 LYS B O 1
ATOM 2489 N N . ASP B 1 155 ? 6.300 29.047 34.647 1.00 49.33 155 ASP B N 1
ATOM 2490 C CA . ASP B 1 155 ? 6.327 29.087 33.189 1.00 51.31 155 ASP B CA 1
ATOM 2491 C C . ASP B 1 155 ? 4.917 29.254 32.593 1.00 50.13 155 ASP B C 1
ATOM 2492 O O . ASP B 1 155 ? 4.737 29.927 31.563 1.00 49.20 155 ASP B O 1
ATOM 2497 N N . TYR B 1 156 ? 3.929 28.614 33.221 1.00 45.62 156 TYR B N 1
ATOM 2498 C CA . TYR B 1 156 ? 2.568 28.656 32.713 1.00 46.01 156 TYR B CA 1
ATOM 2499 C C . TYR B 1 156 ? 2.008 30.083 32.871 1.00 44.27 156 TYR B C 1
ATOM 2500 O O . TYR B 1 156 ? 1.497 30.674 31.931 1.00 41.85 156 TYR B O 1
ATOM 2509 N N . PHE B 1 157 ? 2.145 30.632 34.069 1.00 43.82 157 PHE B N 1
ATOM 2510 C CA . PHE B 1 157 ? 1.739 32.004 34.335 1.00 45.90 157 PHE B CA 1
ATOM 2511 C C . PHE B 1 157 ? 2.269 33.005 33.325 1.00 45.79 157 PHE B C 1
ATOM 2512 O O . PHE B 1 157 ? 1.502 33.790 32.766 1.00 45.01 157 PHE B O 1
ATOM 2520 N N . THR B 1 158 ? 3.579 32.966 33.105 1.00 44.56 158 THR B N 1
ATOM 2521 C CA . THR B 1 158 ? 4.252 33.898 32.215 1.00 44.37 158 THR B CA 1
ATOM 2522 C C . THR B 1 158 ? 3.899 33.650 30.742 1.00 43.28 158 THR B C 1
ATOM 2523 O O . THR B 1 158 ? 3.590 34.595 30.005 1.00 43.44 158 THR B O 1
ATOM 2527 N N . ARG B 1 159 ? 3.914 32.393 30.312 1.00 43.28 159 ARG B N 1
ATOM 2528 C CA . ARG B 1 159 ? 3.678 32.071 28.894 1.00 43.94 159 ARG B CA 1
ATOM 2529 C C . ARG B 1 159 ? 2.187 32.207 28.512 1.00 44.73 159 ARG B C 1
ATOM 2530 O O . ARG B 1 159 ? 1.876 32.642 27.399 1.00 45.24 159 ARG B O 1
ATOM 2532 N N . VAL B 1 160 ? 1.274 31.845 29.429 1.00 44.00 160 VAL B N 1
ATOM 2533 C CA . VAL B 1 160 ? -0.153 31.775 29.106 1.00 42.47 160 VAL B CA 1
ATOM 2534 C C . VAL B 1 160 ? -0.958 33.011 29.528 1.00 41.22 160 VAL B C 1
ATOM 2535 O O . VAL B 1 160 ? -1.881 33.383 28.825 1.00 44.38 160 VAL B O 1
ATOM 2539 N N . TYR B 1 161 ? -0.636 33.616 30.662 1.00 38.67 161 TYR B N 1
ATOM 2540 C CA . TYR B 1 161 ? -1.327 34.832 31.123 1.00 36.98 161 TYR B CA 1
ATOM 2541 C C . TYR B 1 161 ? -0.489 36.105 31.005 1.00 37.66 161 TYR B C 1
ATOM 2542 O O . TYR B 1 161 ? -0.870 37.151 31.503 1.00 39.43 161 TYR B O 1
ATOM 2551 N N . GLY B 1 162 ? 0.673 36.022 30.376 1.00 42.48 162 GLY B N 1
ATOM 2552 C CA . GLY B 1 162 ? 1.608 37.168 30.320 1.00 41.41 162 GLY B CA 1
ATOM 2553 C C . GLY B 1 162 ? 1.922 37.778 31.681 1.00 41.53 162 GLY B C 1
ATOM 2554 O O . GLY B 1 162 ? 2.239 38.970 31.759 1.00 40.97 162 GLY B O 1
ATOM 2555 N N . ALA B 1 163 ? 1.784 36.982 32.753 1.00 42.12 163 ALA B N 1
ATOM 2556 C CA . ALA B 1 163 ? 2.006 37.478 34.102 1.00 42.57 163 ALA B CA 1
ATOM 2557 C C . ALA B 1 163 ? 3.481 37.847 34.272 1.00 44.75 163 ALA B C 1
ATOM 2558 O O . ALA B 1 163 ? 4.340 37.245 33.637 1.00 45.53 163 ALA B O 1
ATOM 2560 N N . THR B 1 164 ? 3.751 38.835 35.121 1.00 45.72 164 THR B N 1
ATOM 2561 C CA . THR B 1 164 ? 5.086 39.081 35.612 1.00 47.92 164 THR B CA 1
ATOM 2562 C C . THR B 1 164 ? 5.186 38.508 37.033 1.00 48.65 164 THR B C 1
ATOM 2563 O O . THR B 1 164 ? 4.220 38.567 37.821 1.00 49.30 164 THR B O 1
ATOM 2567 N N . VAL B 1 165 ? 6.338 37.919 37.332 1.00 48.56 165 VAL B N 1
ATOM 2568 C CA . VAL B 1 165 ? 6.564 37.212 38.590 1.00 50.30 165 VAL B CA 1
ATOM 2569 C C . VAL B 1 165 ? 7.489 38.027 39.461 1.00 50.08 165 VAL B C 1
ATOM 2570 O O . VAL B 1 165 ? 8.528 38.470 38.994 1.00 52.07 165 VAL B O 1
ATOM 2574 N N . LYS B 1 166 ? 7.109 38.230 40.719 1.00 51.50 166 LYS B N 1
ATOM 2575 C CA . LYS B 1 166 ? 7.894 39.012 41.677 1.00 50.93 166 LYS B CA 1
ATOM 2576 C C . LYS B 1 166 ? 8.096 38.230 42.967 1.00 52.79 166 LYS B C 1
ATOM 2577 O O . LYS B 1 166 ? 7.406 37.237 43.200 1.00 53.82 166 LYS B O 1
ATOM 2583 N N . ARG B 1 167 ? 9.022 38.690 43.814 1.00 52.48 167 ARG B N 1
ATOM 2584 C CA . ARG B 1 167 ? 9.186 38.128 45.158 1.00 52.87 167 ARG B CA 1
ATOM 2585 C C . ARG B 1 167 ? 8.617 39.088 46.198 1.00 50.54 167 ARG B C 1
ATOM 2586 O O . ARG B 1 167 ? 8.519 40.289 45.953 1.00 46.93 167 ARG B O 1
ATOM 2594 N N . SER B 1 168 ? 8.222 38.552 47.348 1.00 49.55 168 SER B N 1
ATOM 2595 C CA . SER B 1 168 ? 7.564 39.353 48.358 1.00 53.19 168 SER B CA 1
ATOM 2596 C C . SER B 1 168 ? 8.396 40.556 48.757 1.00 56.51 168 SER B C 1
ATOM 2597 O O . SER B 1 168 ? 7.834 41.631 49.006 1.00 54.66 168 SER B O 1
ATOM 2600 N N . ASP B 1 169 ? 9.724 40.375 48.800 1.00 60.58 169 ASP B N 1
ATOM 2601 C CA . ASP B 1 169 ? 10.649 41.460 49.187 1.00 64.13 169 ASP B CA 1
ATOM 2602 C C . ASP B 1 169 ? 10.811 42.572 48.131 1.00 63.87 169 ASP B C 1
ATOM 2603 O O . ASP B 1 169 ? 11.453 43.578 48.414 1.00 66.07 169 ASP B O 1
ATOM 2608 N N . GLU B 1 170 ? 10.242 42.393 46.937 1.00 63.06 170 GLU B N 1
ATOM 2609 C CA . GLU B 1 170 ? 10.167 43.468 45.935 1.00 63.43 170 GLU B CA 1
ATOM 2610 C C . GLU B 1 170 ? 8.833 44.268 46.007 1.00 65.32 170 GLU B C 1
ATOM 2611 O O . GLU B 1 170 ? 7.806 43.745 46.417 1.00 66.06 170 GLU B O 1
ATOM 2617 N N . ILE B 1 171 ? 8.864 45.543 45.626 1.00 67.97 171 ILE B N 1
ATOM 2618 C CA . ILE B 1 171 ? 7.651 46.398 45.609 1.00 71.48 171 ILE B CA 1
ATOM 2619 C C . ILE B 1 171 ? 7.784 47.605 44.635 1.00 73.11 171 ILE B C 1
ATOM 2620 O O . ILE B 1 171 ? 8.596 48.555 44.824 1.00 73.08 171 ILE B O 1
ATOM 2625 N N . GLU B 1 172 ? 6.948 47.557 43.601 1.00 72.40 172 GLU B N 1
ATOM 2626 C CA . GLU B 1 172 ? 6.879 48.614 42.622 1.00 71.61 172 GLU B CA 1
ATOM 2627 C C . GLU B 1 172 ? 5.918 49.726 43.051 1.00 70.69 172 GLU B C 1
ATOM 2628 O O . GLU B 1 172 ? 5.535 50.531 42.214 1.00 71.55 172 GLU B O 1
ATOM 2630 N N . GLY B 1 173 ? 5.521 49.776 44.328 1.00 70.06 173 GLY B N 1
ATOM 2631 C CA . GLY B 1 173 ? 4.699 50.893 44.847 1.00 70.55 173 GLY B CA 1
ATOM 2632 C C . GLY B 1 173 ? 5.481 51.983 45.573 1.00 70.90 173 GLY B C 1
ATOM 2633 O O . GLY B 1 173 ? 6.591 52.359 45.181 1.00 70.92 173 GLY B O 1
#

Secondary structure (DSSP, 8-state):
-EEEEEE--HHHHTSTT--S----HHHHHHHHHHHHHTT--EEEEEE---TTSTTHHHH-S----SGGGSPPGGG-PPTT-EEEEESSSSTTTTSS---TTTTT--EEEEEEE-TTTHHHHHHHHHHHTT-EEEEEEEEEE-SS-TTHHHHHHHHH-PEEE-TT----/-EEEEEE--HHHHTSTT--TT---HHHHHHHHHHHHHTT--EEEEEE---TTSTTHHHH-S----SGGGSPPGGG-PPTTSEEEEESSSSTTTTSS---TTTTT--EEEEEEE-TTTHHHHHHHHHHHTT-EEEEEEEEEE-SS-S-HHHHHHHHH--EEE-TT----

CATH classification: 3.40.50.850

Foldseek 3Di:
DEEEEAEEACCCPPHDNDDPLLLLLVLVLLLVVVCVVVPHEYEYEWEQEDCVQPCCVVPPDAANPDRRRHHDPSNHDDPRYHYWYDRALASPPPTPVVVCVVRVHQAYEYAGEALPTNRVNNLVVCQVVRHAYEYAVSNHGDDPDPCSVVCCCVPSVYHYHHSPDDPD/DEEEEAEEACCQPVRDVHDPLLLLLVLVLLLVVVCVVVPHAAEYEWEQEDCVQPCCVVVPDAANPDRRRPHDPSNDDDPPHHYWYDRALASPPPTPPVVCVVVVHQAYEYAYDALQTSSVNNLVVCLVVRHAYEYAVSRHHHDPDPCSVVCCCVPSVYHYHHSPDDPD